Protein AF-A0A8J2MGG2-F1 (afdb_monomer_lite)

Foldseek 3Di:
DDDDDPPDPDDDDPPPPPPDDPVVVVVVCVVVVDDPPDDPVVVVVVVPQDADPVRHRDDCPDPPPPDDDPVRVVVCVVVVVDDDDPDPDPCVVVVVPDDQQVLVVDDPPDDQCVLPVDFDFDDPSRDVDFDFDDDDPDCPVDPHHTSPPDVVSRPDRDCSNVDVVNVVVVVVVVVVVVVVVVCVVPDVPDDPPPPPPDDDD

Radius of gyration: 34.96 Å; chains: 1; bounding box: 81×73×97 Å

Sequence (201 aa):
MLTLRICARFRPHASTCRLQSTLAEKMKRAVSGINPEDSEEDQKRILNEQRDSKGEPFRPIFLGPKRKLRVQLNIERQTGQTKVQSLPRGDIFQRMLVRRPRKEEMSTEQDWPSVWPVARSFRSSVVPLPVRMGARRHPERRPPFKTEGNLELVKIPNFLHLTPAAIERHCNAIKKSIALGVSQFVDPGGIRLDLVGSSVE

Structure (mmCIF, N/CA/C/O backbone):
data_AF-A0A8J2MGG2-F1
#
_entry.id   AF-A0A8J2MGG2-F1
#
loop_
_atom_site.group_PDB
_atom_site.id
_atom_site.type_symbol
_atom_site.label_atom_id
_atom_site.label_alt_id
_atom_site.label_comp_id
_atom_site.label_asym_id
_atom_site.label_entity_id
_atom_site.label_seq_id
_atom_site.pdbx_PDB_ins_code
_atom_site.Cartn_x
_atom_site.Cartn_y
_atom_site.Cartn_z
_atom_site.occupancy
_atom_site.B_iso_or_equiv
_atom_site.auth_seq_id
_atom_site.auth_comp_id
_atom_site.auth_asym_id
_atom_site.auth_atom_id
_atom_site.pdbx_PDB_model_num
ATOM 1 N N . MET A 1 1 ? 40.135 -43.332 25.808 1.00 41.75 1 MET A N 1
ATOM 2 C CA . MET A 1 1 ? 38.839 -43.334 25.093 1.00 41.75 1 MET A CA 1
ATOM 3 C C . MET A 1 1 ? 38.223 -41.939 25.211 1.00 41.75 1 MET A C 1
ATOM 5 O O . MET A 1 1 ? 37.467 -41.687 26.137 1.00 41.75 1 MET A O 1
ATOM 9 N N . LEU A 1 2 ? 38.638 -40.999 24.352 1.00 36.69 2 LEU A N 1
ATOM 10 C CA . LEU A 1 2 ? 38.147 -39.614 24.355 1.00 36.69 2 LEU A CA 1
ATOM 11 C C . LEU A 1 2 ? 36.859 -39.525 23.528 1.00 36.69 2 LEU A C 1
ATOM 13 O O . LEU A 1 2 ? 36.888 -39.735 22.319 1.00 36.69 2 LEU A O 1
ATOM 17 N N . THR A 1 3 ? 35.734 -39.220 24.169 1.00 39.00 3 THR A N 1
ATOM 18 C CA . THR A 1 3 ? 34.455 -38.986 23.491 1.00 39.00 3 THR A CA 1
ATOM 19 C C . THR A 1 3 ? 34.322 -37.506 23.128 1.00 39.00 3 THR A C 1
ATOM 21 O O . THR A 1 3 ? 34.085 -36.643 23.971 1.00 39.00 3 THR A O 1
ATOM 24 N N . LEU A 1 4 ? 34.491 -37.202 21.840 1.00 35.62 4 LEU A N 1
ATOM 25 C CA . LEU A 1 4 ? 34.242 -35.881 21.264 1.00 35.62 4 LEU A CA 1
ATOM 26 C C . LEU A 1 4 ? 32.729 -35.608 21.248 1.00 35.62 4 LEU A C 1
ATOM 28 O O . LEU A 1 4 ? 31.994 -36.155 20.428 1.00 35.62 4 LEU A O 1
ATOM 32 N N . ARG A 1 5 ? 32.245 -34.753 22.156 1.00 40.19 5 ARG A N 1
ATOM 33 C CA . ARG A 1 5 ? 30.887 -34.193 22.085 1.00 40.19 5 ARG A CA 1
ATOM 34 C C . ARG A 1 5 ? 30.863 -33.072 21.048 1.00 40.19 5 ARG A C 1
ATOM 36 O O . ARG A 1 5 ? 31.307 -31.958 21.308 1.00 40.19 5 ARG A O 1
ATOM 43 N N . ILE A 1 6 ? 30.333 -33.376 19.868 1.00 42.69 6 ILE A N 1
ATOM 44 C CA . ILE A 1 6 ? 30.051 -32.392 18.822 1.00 42.69 6 ILE A CA 1
ATOM 45 C C . ILE A 1 6 ? 28.866 -31.536 19.291 1.00 42.69 6 ILE A C 1
ATOM 47 O O . ILE A 1 6 ? 27.711 -31.953 19.230 1.00 42.69 6 ILE A O 1
ATOM 51 N N . CYS A 1 7 ? 29.148 -30.330 19.785 1.00 35.31 7 CYS A N 1
ATOM 52 C CA . CYS A 1 7 ? 28.134 -29.307 20.027 1.00 35.31 7 CYS A CA 1
ATOM 53 C C . CYS A 1 7 ? 27.646 -28.747 18.684 1.00 35.31 7 CYS A C 1
ATOM 55 O O . CYS A 1 7 ? 28.175 -27.756 18.179 1.00 35.31 7 CYS A O 1
ATOM 57 N N . ALA A 1 8 ? 26.619 -29.365 18.103 1.00 38.41 8 ALA A N 1
ATOM 58 C CA . ALA A 1 8 ? 25.869 -28.764 17.010 1.00 38.41 8 ALA A CA 1
ATOM 59 C C . ALA A 1 8 ? 25.108 -27.540 17.548 1.00 38.41 8 ALA A C 1
ATOM 61 O O . ALA A 1 8 ? 24.095 -27.662 18.237 1.00 38.41 8 ALA A O 1
ATOM 62 N N . ARG A 1 9 ? 25.608 -26.333 17.252 1.00 36.91 9 ARG A N 1
ATOM 63 C CA . ARG A 1 9 ? 24.862 -25.083 17.447 1.00 36.91 9 ARG A CA 1
ATOM 64 C C . ARG A 1 9 ? 23.701 -25.055 16.458 1.00 36.91 9 ARG A C 1
ATOM 66 O O . ARG A 1 9 ? 23.820 -24.534 15.352 1.00 36.91 9 ARG A O 1
ATOM 73 N N . PHE A 1 10 ? 22.579 -25.628 16.870 1.00 33.38 10 PHE A N 1
ATOM 74 C CA . PHE A 1 10 ? 21.303 -25.486 16.192 1.00 33.38 10 PHE A CA 1
ATOM 75 C C . PHE A 1 10 ? 20.868 -24.019 16.313 1.00 33.38 10 PHE A C 1
ATOM 77 O O . PHE A 1 10 ? 20.492 -23.558 17.390 1.00 33.38 10 PHE A O 1
ATOM 84 N N . ARG A 1 11 ? 20.995 -23.246 15.229 1.00 37.72 11 ARG A N 1
ATOM 85 C CA . ARG A 1 11 ? 20.397 -21.909 15.139 1.00 37.72 11 ARG A CA 1
ATOM 86 C C . ARG A 1 11 ? 18.886 -22.097 14.978 1.00 37.72 11 ARG A C 1
ATOM 88 O O . ARG A 1 11 ? 18.483 -22.656 13.959 1.00 37.72 11 ARG A O 1
ATOM 95 N N . PRO A 1 12 ? 18.032 -21.645 15.912 1.00 40.09 12 PRO A N 1
ATOM 96 C CA . PRO A 1 12 ? 16.604 -21.659 15.660 1.00 40.09 12 PRO A CA 1
ATOM 97 C C . PRO A 1 12 ? 16.309 -20.563 14.635 1.00 40.09 12 PRO A C 1
ATOM 99 O O . PRO A 1 12 ? 16.422 -19.371 14.924 1.00 40.09 12 PRO A O 1
ATOM 102 N N . HIS A 1 13 ? 15.947 -20.960 13.416 1.00 30.50 13 HIS A N 1
ATOM 103 C CA . HIS A 1 13 ? 15.220 -20.064 12.530 1.00 30.50 13 HIS A CA 1
ATOM 104 C C . HIS A 1 13 ? 13.949 -19.619 13.257 1.00 30.50 13 HIS A C 1
ATOM 106 O O . HIS A 1 13 ? 13.212 -20.434 13.813 1.00 30.50 13 HIS A O 1
ATOM 112 N N . ALA A 1 14 ? 13.733 -18.307 13.290 1.00 42.19 14 ALA A N 1
ATOM 113 C CA . ALA A 1 14 ? 12.560 -17.674 13.863 1.00 42.19 14 ALA A CA 1
ATOM 114 C C . ALA A 1 14 ? 11.304 -18.053 13.062 1.00 42.19 14 ALA A C 1
ATOM 116 O O . ALA A 1 14 ? 10.829 -17.320 12.203 1.00 42.19 14 ALA A O 1
ATOM 117 N N . SER A 1 15 ? 10.761 -19.220 13.374 1.00 41.69 15 SER A N 1
ATOM 118 C CA . SER A 1 15 ? 9.386 -19.612 13.110 1.00 41.69 15 SER A CA 1
ATOM 119 C C . SER A 1 15 ? 8.882 -20.289 14.375 1.00 41.69 15 SER A C 1
ATOM 121 O O . SER A 1 15 ? 8.682 -21.501 14.429 1.00 41.69 15 SER A O 1
ATOM 123 N N . THR A 1 16 ? 8.722 -19.503 15.440 1.00 41.78 16 THR A N 1
ATOM 124 C CA . THR A 1 16 ? 7.888 -19.901 16.571 1.00 41.78 16 THR A CA 1
ATOM 125 C C . THR A 1 16 ? 6.457 -20.013 16.059 1.00 41.78 16 THR A C 1
ATOM 127 O O . THR A 1 16 ? 5.673 -19.064 16.062 1.00 41.78 16 THR A O 1
ATOM 130 N N . CYS A 1 17 ? 6.126 -21.205 15.563 1.00 40.56 17 CYS A N 1
ATOM 131 C CA . CYS A 1 17 ? 4.764 -21.673 15.412 1.00 40.56 17 CYS A CA 1
ATOM 132 C C . CYS A 1 17 ? 4.036 -21.363 16.724 1.00 40.56 17 CYS A C 1
ATOM 134 O O . CYS A 1 17 ? 4.422 -21.849 17.787 1.00 40.56 17 CYS A O 1
ATOM 136 N N . ARG A 1 18 ? 3.018 -20.497 16.657 1.00 44.00 18 ARG A N 1
ATOM 137 C CA . ARG A 1 18 ? 2.130 -20.147 17.774 1.00 44.00 18 ARG A CA 1
ATOM 138 C C . ARG A 1 18 ? 1.320 -21.382 18.188 1.00 44.00 18 ARG A C 1
ATOM 140 O O . ARG A 1 18 ? 0.140 -21.478 17.875 1.00 44.00 18 ARG A O 1
ATOM 147 N N . LEU A 1 19 ? 1.953 -22.343 18.854 1.00 43.38 19 LEU A N 1
ATOM 148 C CA . LEU A 1 19 ? 1.355 -23.643 19.168 1.00 43.38 19 LEU A CA 1
ATOM 149 C C . LEU A 1 19 ? 0.477 -23.656 20.423 1.00 43.38 19 LEU A C 1
ATOM 151 O O . LEU A 1 19 ? -0.080 -24.698 20.736 1.00 43.38 19 LEU A O 1
ATOM 155 N N . GLN A 1 20 ? 0.256 -22.524 21.097 1.00 50.38 20 GLN A N 1
ATOM 156 C CA . GLN A 1 20 ? -0.776 -22.418 22.135 1.00 50.38 20 GLN A CA 1
ATOM 157 C C . GLN A 1 20 ? -1.507 -21.078 22.033 1.00 50.38 20 GLN A C 1
ATOM 159 O O . GLN A 1 20 ? -1.239 -20.122 22.758 1.00 50.38 20 GLN A O 1
ATOM 164 N N . SER A 1 21 ? -2.432 -20.967 21.076 1.00 56.19 21 SER A N 1
ATOM 165 C CA . SER A 1 21 ? -3.360 -19.838 21.067 1.00 56.19 21 SER A CA 1
ATOM 166 C C . SER A 1 21 ? -4.369 -20.019 22.204 1.00 56.19 21 SER A C 1
ATOM 168 O O . SER A 1 21 ? -5.277 -20.843 22.100 1.00 56.19 21 SER A O 1
ATOM 170 N N . THR A 1 22 ? -4.257 -19.198 23.247 1.00 70.94 22 THR A N 1
ATOM 171 C CA . THR A 1 22 ? -5.226 -19.095 24.360 1.00 70.94 22 THR A CA 1
ATOM 172 C C . THR A 1 22 ? -6.668 -18.875 23.884 1.00 70.94 22 THR A C 1
ATOM 174 O O . THR A 1 22 ? -7.621 -19.180 24.594 1.00 70.94 22 THR A O 1
ATOM 177 N N . LEU A 1 23 ? -6.841 -18.378 22.656 1.00 71.62 23 LEU A N 1
ATOM 178 C CA . LEU A 1 23 ? -8.130 -18.209 21.995 1.00 71.62 23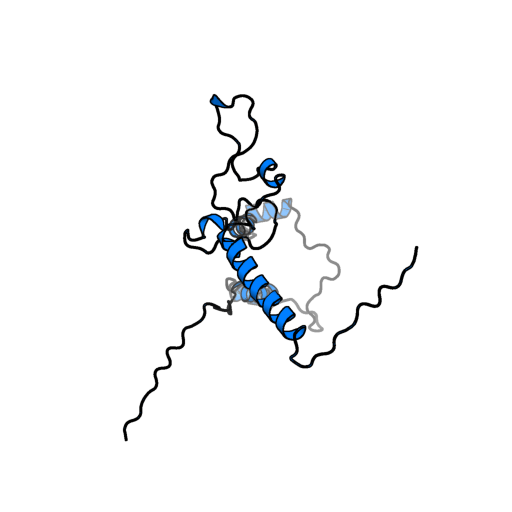 LEU A CA 1
ATOM 179 C C . LEU A 1 23 ? -8.828 -19.542 21.692 1.00 71.62 23 LEU A C 1
ATOM 181 O O . LEU A 1 23 ? -10.013 -19.667 21.973 1.00 71.62 23 LEU A O 1
ATOM 185 N N . ALA A 1 24 ? -8.114 -20.536 21.155 1.00 67.31 24 ALA A N 1
ATOM 186 C CA . ALA A 1 24 ? -8.708 -21.828 20.800 1.00 67.31 24 ALA A CA 1
ATOM 187 C C . ALA A 1 24 ? -9.232 -22.562 22.044 1.00 67.31 24 ALA A C 1
ATOM 189 O O . ALA A 1 24 ? -10.295 -23.178 22.020 1.00 67.31 24 ALA A O 1
ATOM 190 N N . GLU A 1 25 ? -8.516 -22.437 23.158 1.00 66.06 25 GLU A N 1
ATOM 191 C CA . GLU A 1 25 ? -8.923 -23.007 24.436 1.00 66.06 25 GLU A CA 1
ATOM 192 C C . GLU A 1 25 ? -10.109 -22.253 25.053 1.00 66.06 25 GLU A C 1
ATOM 194 O O . GLU A 1 25 ? -11.059 -22.878 25.522 1.00 66.06 25 GLU A O 1
ATOM 199 N N . LYS A 1 26 ? -10.129 -20.916 24.947 1.00 68.94 26 LYS A N 1
ATOM 200 C CA . LYS A 1 26 ? -11.301 -20.097 25.303 1.00 68.94 26 LYS A CA 1
ATOM 201 C C . LYS A 1 26 ? -12.538 -20.459 24.475 1.00 68.94 26 LYS A C 1
ATOM 203 O O . LYS A 1 26 ? -13.630 -20.512 25.027 1.00 68.94 26 LYS A O 1
ATOM 208 N N . MET A 1 27 ? -12.377 -20.753 23.182 1.00 65.06 27 MET A N 1
ATOM 209 C CA . MET A 1 27 ? -13.482 -21.190 22.320 1.00 65.06 27 MET A CA 1
ATOM 210 C C . MET A 1 27 ? -14.021 -22.566 22.730 1.00 65.06 27 MET A C 1
ATOM 212 O O . MET A 1 27 ? -15.234 -22.727 22.813 1.00 65.06 27 MET A O 1
ATOM 216 N N . LYS A 1 28 ? -13.152 -23.535 23.058 1.00 66.38 28 LYS A N 1
ATOM 217 C CA . LYS A 1 28 ? -13.583 -24.854 23.565 1.00 66.38 28 LYS A CA 1
ATOM 218 C C . LYS A 1 28 ? -14.356 -24.746 24.885 1.00 66.38 28 LYS A C 1
ATOM 220 O O . LYS A 1 28 ? -15.396 -25.380 25.018 1.00 66.38 28 LYS A O 1
ATOM 225 N N . ARG A 1 29 ? -13.890 -23.903 25.816 1.00 65.56 29 ARG A N 1
ATOM 226 C CA . ARG A 1 29 ? -14.560 -23.653 27.109 1.00 65.56 29 ARG A CA 1
ATOM 227 C C . ARG A 1 29 ? -15.930 -22.983 26.945 1.00 65.56 29 ARG A C 1
ATOM 229 O O . ARG A 1 29 ? -16.885 -23.360 27.614 1.00 65.56 29 ARG A O 1
ATOM 236 N N . ALA A 1 30 ? -16.046 -22.034 26.013 1.00 62.59 30 ALA A N 1
ATOM 237 C CA . ALA A 1 30 ? -17.321 -21.391 25.698 1.00 62.59 30 ALA A CA 1
ATOM 238 C C . ALA A 1 30 ? -18.344 -22.376 25.097 1.00 62.59 30 ALA A C 1
ATOM 240 O O . ALA A 1 30 ? -19.526 -22.296 25.415 1.00 62.59 30 ALA A O 1
ATOM 241 N N . VAL A 1 31 ? -17.895 -23.326 24.266 1.00 66.81 31 VAL A N 1
ATOM 242 C CA . VAL A 1 31 ? -18.758 -24.375 23.690 1.00 66.81 31 VAL A CA 1
ATOM 243 C C . VAL A 1 31 ? -19.208 -25.388 24.746 1.00 66.81 31 VAL A C 1
ATOM 245 O O . VAL A 1 31 ? -20.335 -25.866 24.672 1.00 66.81 31 VAL A O 1
ATOM 248 N N . SER A 1 32 ? -18.374 -25.690 25.747 1.00 63.88 32 SER A N 1
ATOM 249 C CA . SER A 1 32 ? -18.753 -26.588 26.846 1.00 63.88 32 SER A CA 1
ATOM 250 C C . SER A 1 32 ? -19.715 -25.961 27.862 1.00 63.88 32 SER A C 1
ATOM 252 O O . SER A 1 32 ? -20.189 -26.673 28.737 1.00 63.88 32 SER A O 1
ATOM 254 N N . GLY A 1 33 ? -19.999 -24.653 27.779 1.00 56.72 33 GLY A N 1
ATOM 255 C CA . GLY A 1 33 ? -20.963 -23.967 28.652 1.00 56.72 33 GLY A CA 1
ATOM 256 C C . GLY A 1 33 ? -20.536 -23.823 30.119 1.00 56.72 33 GLY A C 1
ATOM 257 O O . GLY A 1 33 ? -21.331 -23.381 30.940 1.00 56.72 33 GLY A O 1
ATOM 258 N N . ILE A 1 34 ? -19.291 -24.175 30.448 1.00 56.66 34 ILE A N 1
ATOM 259 C CA . ILE A 1 34 ? -18.737 -24.148 31.805 1.00 56.66 34 ILE A CA 1
ATOM 260 C C . ILE A 1 34 ? -17.773 -22.963 31.886 1.00 56.66 34 ILE A C 1
ATOM 262 O O . ILE A 1 34 ? -16.729 -22.979 31.223 1.00 56.66 34 ILE A O 1
ATOM 266 N N . ASN A 1 35 ? -18.094 -21.941 32.689 1.00 60.41 35 ASN A N 1
ATOM 267 C CA . ASN A 1 35 ? -17.099 -20.930 33.039 1.00 60.41 35 ASN A CA 1
ATOM 268 C C . ASN A 1 35 ? -16.300 -21.410 34.260 1.00 60.41 35 ASN A C 1
ATOM 270 O O . ASN A 1 35 ? -16.887 -21.865 35.240 1.00 60.41 35 ASN A O 1
ATOM 274 N N . PRO A 1 36 ? -14.965 -21.276 34.245 1.00 61.84 36 PRO A N 1
ATOM 275 C CA . PRO A 1 36 ? -14.118 -21.668 35.374 1.00 61.84 36 PRO A CA 1
ATOM 276 C C . PRO A 1 36 ? -14.275 -20.766 36.612 1.00 61.84 36 PRO A C 1
ATOM 278 O O . PRO A 1 36 ? -13.733 -21.091 37.658 1.00 61.84 36 PRO A O 1
ATOM 281 N N . GLU A 1 37 ? -14.989 -19.645 36.488 1.00 61.22 37 GLU A N 1
ATOM 282 C CA . GLU A 1 37 ? -15.244 -18.668 37.559 1.00 61.22 37 GLU A CA 1
ATOM 283 C C . GLU A 1 37 ? -16.587 -18.907 38.279 1.00 61.22 37 GLU A C 1
ATOM 285 O O . GLU A 1 37 ? -16.921 -18.188 39.221 1.00 61.22 37 GLU A O 1
ATOM 290 N N . ASP A 1 38 ? -17.389 -19.874 37.817 1.00 60.59 38 ASP A N 1
ATOM 291 C CA . ASP A 1 38 ? -18.687 -20.185 38.420 1.00 60.59 38 ASP A CA 1
ATOM 292 C C . ASP A 1 38 ? -18.487 -21.122 39.627 1.00 60.59 38 ASP A C 1
ATOM 294 O O . ASP A 1 38 ? -17.716 -22.081 39.547 1.00 60.59 38 ASP A O 1
ATOM 298 N N . SER A 1 39 ? -19.180 -20.854 40.743 1.00 67.81 39 SER A N 1
ATOM 299 C CA . SER A 1 39 ? -19.134 -21.692 41.953 1.00 67.81 39 SER A CA 1
ATOM 300 C C . SER A 1 39 ? -19.566 -23.128 41.637 1.00 67.81 39 SER A C 1
ATOM 302 O O . SER A 1 39 ? -20.466 -23.339 40.821 1.00 67.81 39 SER A O 1
ATOM 304 N N . GLU A 1 40 ? -18.985 -24.127 42.313 1.00 65.69 40 GLU A N 1
ATOM 305 C CA . GLU A 1 40 ? -19.369 -25.540 42.148 1.00 65.69 40 GLU A CA 1
ATOM 306 C C . GLU A 1 40 ? -20.881 -25.763 42.341 1.00 65.69 40 GLU A C 1
ATOM 308 O O . GLU A 1 40 ? -21.474 -26.651 41.730 1.00 65.69 40 GLU A O 1
ATOM 313 N N . GLU A 1 41 ? -21.528 -24.942 43.172 1.00 64.50 41 GLU A N 1
ATOM 314 C CA . GLU A 1 41 ? -22.976 -24.968 43.389 1.00 64.50 41 GLU A CA 1
ATOM 315 C C . GLU A 1 41 ? -23.770 -24.494 42.168 1.00 64.50 41 GLU A C 1
ATOM 317 O O . GLU A 1 41 ? -24.797 -25.085 41.832 1.00 64.50 41 GLU A O 1
ATOM 322 N N . ASP A 1 42 ? -23.288 -23.462 41.477 1.00 62.56 42 ASP A N 1
ATOM 323 C CA . ASP A 1 42 ? -23.914 -22.933 40.265 1.00 62.56 42 ASP A CA 1
ATOM 324 C C . ASP A 1 42 ? -23.747 -23.920 39.108 1.00 62.56 42 ASP A C 1
ATOM 326 O O . ASP A 1 42 ? -24.697 -24.188 38.372 1.00 62.56 42 ASP A O 1
ATOM 330 N N . GLN A 1 43 ? -22.577 -24.559 39.018 1.00 60.75 43 GLN A N 1
ATOM 331 C CA . GLN A 1 43 ? -22.322 -25.650 38.076 1.00 60.75 43 GLN A CA 1
ATOM 332 C C . GLN A 1 43 ? -23.261 -26.835 38.332 1.00 60.75 43 GLN A C 1
ATOM 334 O O . GLN A 1 43 ? -23.872 -27.356 37.398 1.00 60.75 43 GLN A O 1
ATOM 339 N N . LYS A 1 44 ? -23.452 -27.225 39.602 1.00 64.44 44 LYS A N 1
ATOM 340 C CA . LYS A 1 44 ? -24.414 -28.267 39.986 1.00 64.44 44 LYS A CA 1
ATOM 341 C C . LYS A 1 44 ? -25.844 -27.868 39.637 1.00 64.44 44 LYS A C 1
ATOM 343 O O . LYS A 1 44 ? -26.559 -28.709 39.118 1.00 64.44 44 LYS A O 1
ATOM 348 N N . ARG A 1 45 ? -26.267 -26.616 39.846 1.00 63.94 45 ARG A N 1
ATOM 349 C CA . ARG A 1 45 ? -27.617 -26.136 39.474 1.00 63.94 45 ARG A CA 1
ATOM 350 C C . ARG A 1 45 ? -27.867 -26.153 37.968 1.00 63.94 45 ARG A C 1
ATOM 352 O O . ARG A 1 45 ? -28.970 -26.496 37.560 1.00 63.94 45 ARG A O 1
ATOM 359 N N . ILE A 1 46 ? -26.865 -25.810 37.158 1.00 58.00 46 ILE A N 1
ATOM 360 C CA . ILE A 1 46 ? -26.945 -25.875 35.689 1.00 58.00 46 ILE A CA 1
ATOM 361 C C . ILE A 1 46 ? -27.055 -27.331 35.218 1.00 58.00 46 ILE A C 1
ATOM 363 O O . ILE A 1 46 ? -27.791 -27.617 34.282 1.00 58.00 46 ILE A O 1
ATOM 367 N N . LEU A 1 47 ? -26.350 -28.252 35.881 1.00 56.09 47 LEU A N 1
ATOM 368 C CA . LEU A 1 47 ? -26.394 -29.685 35.577 1.00 56.09 47 LEU A CA 1
ATOM 369 C C . LEU A 1 47 ? -27.643 -30.389 36.131 1.00 56.09 47 LEU A C 1
ATOM 371 O O . LEU A 1 47 ? -28.050 -31.419 35.590 1.00 56.09 47 LEU A O 1
ATOM 375 N N . ASN A 1 48 ? -28.257 -29.852 37.189 1.00 62.41 48 ASN A N 1
ATOM 376 C CA . ASN A 1 48 ? -29.482 -30.371 37.800 1.00 62.41 48 ASN A CA 1
ATOM 377 C C . ASN A 1 48 ? -30.716 -29.896 37.015 1.00 62.41 48 ASN A C 1
ATOM 379 O O . ASN A 1 48 ? -31.621 -29.247 37.540 1.00 62.41 48 ASN A O 1
ATOM 383 N N . GLU A 1 49 ? -30.737 -30.193 35.720 1.00 61.84 49 GLU A N 1
ATOM 384 C CA . GLU A 1 49 ? -31.933 -30.049 34.901 1.00 61.84 49 GLU A CA 1
ATOM 385 C C . GLU A 1 49 ? -32.984 -31.051 35.400 1.00 61.84 49 GLU A C 1
ATOM 387 O O . GLU A 1 49 ? -32.694 -32.241 35.539 1.00 61.84 49 GLU A O 1
ATOM 392 N N . GLN A 1 50 ? -34.206 -30.587 35.686 1.00 59.03 50 GLN A N 1
ATOM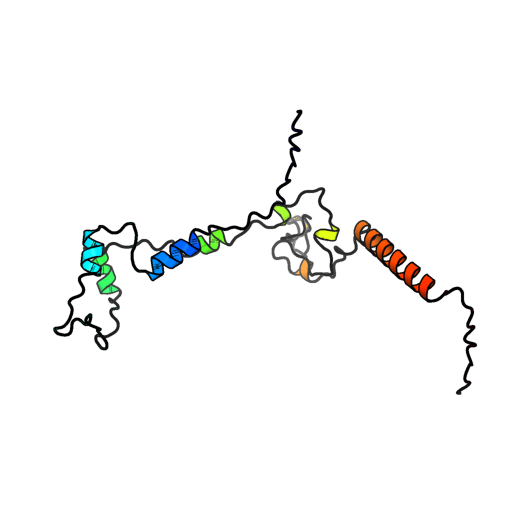 393 C CA . GLN A 1 50 ? -35.325 -31.487 35.974 1.00 59.03 50 GLN A CA 1
ATOM 394 C C . GLN A 1 50 ? -35.520 -32.418 34.771 1.00 59.03 50 GLN A C 1
ATOM 396 O O . GLN A 1 50 ? -35.755 -31.963 33.648 1.00 59.03 50 GLN A O 1
ATOM 401 N N . ARG A 1 51 ? -35.355 -33.721 35.011 1.00 61.78 51 ARG A N 1
ATOM 402 C CA . ARG A 1 51 ? -35.546 -34.769 34.009 1.00 61.78 51 ARG A CA 1
ATOM 403 C C . ARG A 1 51 ? -36.952 -35.326 34.135 1.00 61.78 51 ARG A C 1
ATOM 405 O O . ARG A 1 51 ? -37.446 -35.519 35.245 1.00 61.78 51 ARG A O 1
ATOM 412 N N . ASP A 1 52 ? -37.568 -35.606 32.998 1.00 62.91 52 ASP A N 1
ATOM 413 C CA . ASP A 1 52 ? -38.880 -36.240 32.961 1.00 62.91 52 ASP A CA 1
ATOM 414 C C . ASP A 1 52 ? -38.792 -37.686 33.486 1.00 62.91 52 ASP A C 1
ATOM 416 O O . ASP A 1 52 ? -37.706 -38.245 33.655 1.00 62.91 52 ASP A O 1
ATOM 420 N N . SER A 1 53 ? -39.932 -38.349 33.695 1.00 73.69 53 SER A N 1
ATOM 421 C CA . SER A 1 53 ? -39.991 -39.755 34.142 1.00 73.69 53 SER A CA 1
ATOM 422 C C . SER A 1 53 ? -39.239 -40.740 33.232 1.00 73.69 53 SER A C 1
ATOM 424 O O . SER A 1 53 ? -38.902 -41.842 33.655 1.00 73.69 53 SER A O 1
ATOM 426 N N . LYS A 1 54 ? -38.941 -40.334 31.991 1.00 74.50 54 LYS A N 1
ATOM 427 C CA . LYS A 1 54 ? -38.142 -41.081 31.006 1.00 74.50 54 LYS A CA 1
ATOM 428 C C . LYS A 1 54 ? -36.644 -40.740 31.033 1.00 74.50 54 LYS A C 1
ATOM 430 O O . LYS A 1 54 ? -35.891 -41.256 30.215 1.00 74.50 54 LYS A O 1
ATOM 435 N N . GLY A 1 55 ? -36.201 -39.874 31.946 1.00 69.81 55 GLY A N 1
ATOM 436 C CA . GLY A 1 55 ? -34.803 -39.462 32.092 1.00 69.81 55 GLY A CA 1
ATOM 437 C C . GLY A 1 55 ? -34.312 -38.470 31.034 1.00 69.81 55 GLY A C 1
ATOM 438 O O . GLY A 1 55 ? -33.128 -38.130 31.029 1.00 69.81 55 GLY A O 1
ATOM 439 N N . GLU A 1 56 ? -35.191 -37.993 30.151 1.00 67.31 56 GLU A N 1
ATOM 440 C CA . GLU A 1 56 ? -34.852 -36.968 29.168 1.00 67.31 56 GLU A CA 1
ATOM 441 C C . GLU A 1 56 ? -34.843 -35.581 29.829 1.00 67.31 56 GLU A C 1
ATOM 443 O O . GLU A 1 56 ? -35.712 -35.291 30.659 1.00 67.31 56 GLU A O 1
ATOM 448 N N . PRO A 1 57 ? -33.868 -34.715 29.499 1.00 65.38 57 PRO A N 1
ATOM 449 C CA . PRO A 1 57 ? -33.896 -33.332 29.952 1.00 65.38 57 PRO A CA 1
ATOM 450 C C . PRO A 1 57 ? -35.095 -32.633 29.316 1.00 65.38 57 PRO A C 1
ATOM 452 O O . PRO A 1 57 ? -35.322 -32.780 28.111 1.00 65.38 57 PRO A O 1
ATOM 455 N N . PHE A 1 58 ? -35.847 -31.865 30.107 1.00 61.78 58 PHE A N 1
ATOM 456 C CA . PHE A 1 58 ? -36.989 -31.112 29.601 1.00 61.78 58 PHE A CA 1
ATOM 457 C C . PHE A 1 58 ? -36.548 -30.210 28.442 1.00 61.78 58 PHE A C 1
ATOM 459 O O . PHE A 1 58 ? -35.804 -29.242 28.623 1.00 61.78 58 PHE A O 1
ATOM 466 N N . ARG A 1 59 ? -37.006 -30.524 27.225 1.00 62.69 59 ARG A N 1
ATOM 467 C CA . ARG A 1 59 ? -36.752 -29.713 26.031 1.00 62.69 59 ARG A CA 1
ATOM 468 C C . ARG A 1 59 ? -37.926 -28.749 25.875 1.00 62.69 59 ARG A C 1
ATOM 470 O O . ARG A 1 59 ? -38.987 -29.179 25.424 1.00 62.69 59 ARG A O 1
ATOM 477 N N . PRO A 1 60 ? -37.791 -27.451 26.207 1.00 60.88 60 PRO A N 1
ATOM 478 C CA . PRO A 1 60 ? -38.842 -26.472 25.960 1.00 60.88 60 PRO A CA 1
ATOM 479 C C . PRO A 1 60 ? -38.924 -26.211 24.452 1.00 60.88 60 PRO A C 1
ATOM 481 O O . PRO A 1 60 ? -38.390 -25.224 23.955 1.00 60.88 60 PRO A O 1
ATOM 484 N N . ILE A 1 61 ? -39.552 -27.116 23.704 1.00 53.78 61 ILE A N 1
ATOM 485 C CA . ILE A 1 61 ? -39.645 -27.013 22.243 1.00 53.78 61 ILE A CA 1
ATOM 486 C C . ILE A 1 61 ? -40.629 -25.885 21.850 1.00 53.78 61 ILE A C 1
ATOM 488 O O . ILE A 1 61 ? -40.520 -25.353 20.751 1.00 53.78 61 ILE A O 1
ATOM 492 N N . PHE A 1 62 ? -41.508 -25.417 22.757 1.00 53.00 62 PHE A N 1
ATOM 493 C CA . PHE A 1 62 ? -42.555 -24.429 22.424 1.00 53.00 62 PHE A CA 1
ATOM 494 C C . PHE A 1 62 ? -42.911 -23.382 23.505 1.00 53.00 62 PHE A C 1
ATOM 496 O O . PHE A 1 62 ? -44.048 -22.928 23.572 1.00 53.00 62 PHE A O 1
ATOM 503 N N . LEU A 1 63 ? -41.965 -22.917 24.328 1.00 55.72 63 LEU A N 1
ATOM 504 C CA . LEU A 1 63 ? -42.211 -21.794 25.260 1.00 55.72 63 LEU A CA 1
ATOM 505 C C . LEU A 1 63 ? -41.529 -20.499 24.797 1.00 55.72 63 LEU A C 1
ATOM 507 O O . LEU A 1 63 ? -40.704 -19.946 25.514 1.00 55.72 63 LEU A O 1
ATOM 511 N N . GLY A 1 64 ? -41.869 -20.033 23.588 1.00 59.69 64 GLY A N 1
ATOM 512 C CA . GLY A 1 64 ? -41.470 -18.728 23.042 1.00 59.69 64 GLY A CA 1
ATOM 513 C C . GLY A 1 64 ? -39.958 -18.421 23.034 1.00 59.69 64 GLY A C 1
ATOM 514 O O . GLY A 1 64 ? -39.117 -19.210 23.467 1.00 59.69 64 GLY A O 1
ATOM 515 N N . PRO A 1 65 ? -39.544 -17.246 22.535 1.00 58.56 65 PRO A N 1
ATOM 516 C CA . PRO A 1 65 ? -38.199 -16.766 22.802 1.00 58.56 65 PRO A CA 1
ATOM 517 C C . PRO A 1 65 ? -38.088 -16.507 24.312 1.00 58.56 65 PRO A C 1
ATOM 519 O O . PRO A 1 65 ? -38.796 -15.645 24.825 1.00 58.56 65 PRO A O 1
ATOM 522 N N . LYS A 1 66 ? -37.159 -17.167 25.022 1.00 62.81 66 LYS A N 1
ATOM 523 C CA . LYS A 1 66 ? -36.775 -16.842 26.420 1.00 62.81 66 LYS A CA 1
ATOM 524 C C . LYS A 1 66 ? -36.065 -15.476 26.531 1.00 62.81 66 LYS A C 1
ATOM 526 O O . LYS A 1 66 ? -35.060 -15.322 27.221 1.00 62.81 66 LYS A O 1
ATOM 531 N N . ARG A 1 67 ? -36.516 -14.479 25.772 1.00 67.00 67 ARG A N 1
ATOM 532 C CA . ARG A 1 67 ? -35.934 -13.143 25.708 1.00 67.00 67 ARG A CA 1
ATOM 533 C C . ARG A 1 67 ? -36.715 -12.263 26.665 1.00 67.00 67 ARG A C 1
ATOM 535 O O . ARG A 1 67 ? -37.884 -11.977 26.435 1.00 67.00 67 ARG A O 1
ATOM 542 N N . LYS A 1 68 ? -36.057 -11.817 27.726 1.00 77.69 68 LYS A N 1
ATOM 543 C CA . LYS A 1 68 ? -36.624 -10.809 28.619 1.00 77.69 68 LYS A CA 1
ATOM 544 C C . LYS A 1 68 ? -36.752 -9.486 27.864 1.00 77.69 68 LYS A C 1
ATOM 546 O O . LYS A 1 68 ? -35.851 -9.102 27.112 1.00 77.69 68 LYS A O 1
ATOM 551 N N . LEU A 1 69 ? -37.867 -8.785 28.058 1.00 81.31 69 LEU A N 1
ATOM 552 C CA . LEU A 1 69 ? -38.044 -7.438 27.516 1.00 81.31 69 LEU A CA 1
ATOM 553 C C . LEU A 1 69 ? -36.996 -6.489 28.112 1.00 81.31 69 LEU A C 1
ATOM 555 O O . LEU A 1 69 ? -36.551 -6.674 29.243 1.00 81.31 69 LEU A O 1
ATOM 559 N N . ARG A 1 70 ? -36.642 -5.420 27.387 1.00 80.88 70 ARG A N 1
ATOM 560 C CA . ARG A 1 70 ? -35.724 -4.377 27.894 1.00 80.88 70 ARG A CA 1
ATOM 561 C C . ARG A 1 70 ? -36.150 -3.824 29.256 1.00 80.88 70 ARG A C 1
ATOM 563 O O . ARG A 1 70 ? -35.295 -3.582 30.098 1.00 80.88 70 ARG A O 1
ATOM 570 N N . VAL A 1 71 ? -37.456 -3.658 29.466 1.00 85.38 71 VAL A N 1
ATOM 571 C CA . VAL A 1 71 ? -38.030 -3.195 30.739 1.00 85.38 71 VAL A CA 1
ATOM 572 C C . VAL A 1 71 ? -37.734 -4.191 31.859 1.00 85.38 71 VAL A C 1
ATOM 574 O O . VAL A 1 71 ? -37.191 -3.803 32.886 1.00 85.38 71 VAL A O 1
ATOM 577 N N . GLN A 1 72 ? -37.990 -5.479 31.628 1.00 84.12 72 GLN A N 1
ATOM 578 C CA . GLN A 1 72 ? -37.688 -6.539 32.589 1.00 84.12 72 GLN A CA 1
ATOM 579 C C . GLN A 1 72 ? -36.185 -6.620 32.891 1.00 84.12 72 GLN A C 1
ATOM 581 O O . GLN A 1 72 ? -35.797 -6.672 34.052 1.00 84.12 72 GLN A O 1
ATOM 586 N N . LEU A 1 73 ? -35.330 -6.534 31.867 1.00 81.38 73 LEU A N 1
ATOM 587 C CA . LEU A 1 73 ? -33.875 -6.489 32.046 1.00 81.38 73 LEU A CA 1
ATOM 588 C C . LEU A 1 73 ? -33.428 -5.281 32.882 1.00 81.38 73 LEU A C 1
ATOM 590 O O . LEU A 1 73 ? -32.489 -5.396 33.661 1.00 81.38 73 LEU A O 1
ATOM 594 N N . ASN A 1 74 ? -34.073 -4.122 32.732 1.00 83.31 74 ASN A N 1
ATOM 595 C CA . ASN A 1 74 ? -33.762 -2.938 33.533 1.00 83.31 74 ASN A CA 1
ATOM 596 C C . ASN A 1 74 ? -34.200 -3.101 34.991 1.00 83.31 74 ASN A C 1
ATOM 598 O O . ASN A 1 74 ? -33.433 -2.750 35.884 1.00 83.31 74 ASN A O 1
ATOM 602 N N . ILE A 1 75 ? -35.382 -3.670 35.232 1.00 85.88 75 ILE A N 1
ATOM 603 C CA . ILE A 1 75 ? -35.878 -3.952 36.586 1.00 85.88 75 ILE A CA 1
ATOM 604 C C . ILE A 1 75 ? -34.940 -4.930 37.292 1.00 85.88 75 ILE A C 1
ATOM 606 O O . ILE A 1 75 ? -34.524 -4.682 38.417 1.00 85.88 75 ILE A O 1
ATOM 610 N N . GLU A 1 76 ? -34.533 -6.003 36.619 1.00 85.25 76 GLU A N 1
ATOM 611 C CA . GLU A 1 76 ? -33.616 -7.006 37.169 1.00 85.25 76 GLU A CA 1
ATOM 612 C C . GLU A 1 76 ? -32.210 -6.455 37.452 1.00 85.25 76 GLU A C 1
ATOM 614 O O . GLU A 1 76 ? -31.529 -6.916 38.370 1.00 85.25 76 GLU A O 1
ATOM 619 N N . ARG A 1 77 ? -31.776 -5.446 36.682 1.00 81.81 77 ARG A N 1
ATOM 620 C CA . ARG A 1 77 ? -30.535 -4.696 36.932 1.00 81.81 77 ARG A CA 1
ATOM 621 C C . ARG A 1 77 ? -30.655 -3.786 38.148 1.00 81.81 77 ARG A C 1
ATOM 623 O O . ARG A 1 77 ? -29.733 -3.740 38.950 1.00 81.81 77 ARG A O 1
ATOM 630 N N . GLN A 1 78 ? -31.769 -3.066 38.276 1.00 83.00 78 GLN A N 1
ATOM 631 C CA . GLN A 1 78 ? -32.020 -2.152 39.396 1.00 83.00 78 GLN A CA 1
ATOM 632 C C . GLN A 1 78 ? -32.261 -2.895 40.716 1.00 83.00 78 GLN A C 1
ATOM 634 O O . GLN A 1 78 ? -31.835 -2.427 41.763 1.00 83.00 78 GLN A O 1
ATOM 639 N N . THR A 1 79 ? -32.898 -4.065 40.665 1.00 85.81 79 THR A N 1
ATOM 640 C CA . THR A 1 79 ? -33.150 -4.919 41.840 1.00 85.81 79 THR A CA 1
ATOM 641 C C . THR A 1 79 ? -31.942 -5.770 42.238 1.00 85.81 79 THR A C 1
ATOM 643 O O . THR A 1 79 ? -31.991 -6.450 43.258 1.00 85.81 79 THR A O 1
ATOM 646 N N . GLY A 1 80 ? -30.864 -5.769 41.445 1.00 78.19 80 GLY A N 1
ATOM 647 C CA . GLY A 1 80 ? -29.655 -6.554 41.714 1.00 78.19 80 GLY A CA 1
ATOM 648 C C . GLY A 1 80 ? -29.827 -8.069 41.548 1.00 78.19 80 GLY A C 1
ATOM 649 O O . GLY A 1 80 ? -28.888 -8.819 41.797 1.00 78.19 80 GLY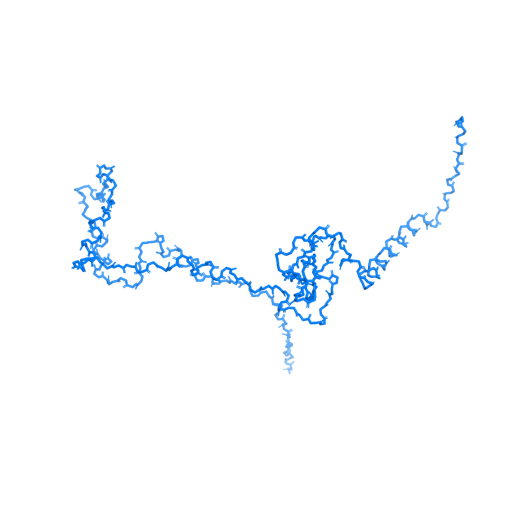 A O 1
ATOM 650 N N . GLN A 1 81 ? -30.996 -8.530 41.089 1.00 74.88 81 GLN A N 1
ATOM 651 C CA . GLN A 1 81 ? -31.292 -9.949 40.866 1.00 74.88 81 GLN A CA 1
ATOM 652 C C . GLN A 1 81 ? -30.498 -10.545 39.696 1.00 74.88 81 GLN A C 1
ATOM 654 O O . GLN A 1 81 ? -30.331 -11.759 39.617 1.00 74.88 81 GLN A O 1
ATOM 659 N N . THR A 1 82 ? -30.007 -9.712 38.772 1.00 69.31 82 THR A N 1
ATOM 660 C CA . THR A 1 82 ? -29.184 -10.158 37.640 1.00 69.31 82 THR A CA 1
ATOM 661 C C . THR A 1 82 ? -27.771 -9.594 37.719 1.00 69.31 82 THR A C 1
ATOM 663 O O . THR A 1 82 ? -27.564 -8.380 37.699 1.00 69.31 82 THR A O 1
ATOM 666 N N . LYS A 1 83 ? -26.777 -10.490 37.718 1.00 68.69 83 LYS A N 1
ATOM 667 C CA . LYS A 1 83 ? -25.355 -10.144 37.600 1.00 68.69 83 LYS A CA 1
ATOM 668 C C . LYS A 1 83 ? -25.103 -9.635 36.176 1.00 68.69 83 LYS A C 1
ATOM 670 O O . LYS A 1 83 ? -25.105 -10.405 35.216 1.00 68.69 83 LYS A O 1
ATOM 675 N N . VAL A 1 84 ? -24.941 -8.323 36.010 1.00 64.38 84 VAL A N 1
ATOM 676 C CA . VAL A 1 84 ? -24.614 -7.735 34.704 1.00 64.38 84 VAL A CA 1
ATOM 677 C C . VAL A 1 84 ? -23.202 -8.163 34.331 1.00 64.38 84 VAL A C 1
ATOM 679 O O . VAL A 1 84 ? -22.230 -7.613 34.841 1.00 64.38 84 VAL A O 1
ATOM 682 N N . GLN A 1 85 ? -23.074 -9.132 33.428 1.00 64.44 85 GLN A N 1
ATOM 683 C CA . GLN A 1 85 ? -21.792 -9.390 32.786 1.00 64.44 85 GLN A CA 1
ATOM 684 C C . GLN A 1 85 ? -21.453 -8.163 31.935 1.00 64.44 85 GLN A C 1
ATOM 686 O O . GLN A 1 85 ? -22.164 -7.840 30.977 1.00 64.44 85 GLN A O 1
ATOM 691 N N . SER A 1 86 ? -20.403 -7.431 32.309 1.00 60.31 86 SER A N 1
ATOM 692 C CA . SER A 1 86 ? -19.860 -6.368 31.473 1.00 60.31 86 SER A CA 1
ATOM 693 C C . SER A 1 86 ? -19.259 -7.024 30.234 1.00 60.31 86 SER A C 1
ATOM 695 O O . SER A 1 86 ? -18.123 -7.493 30.232 1.00 60.31 86 SER A O 1
ATOM 697 N N . LEU A 1 87 ? -20.041 -7.105 29.155 1.00 57.22 87 LEU A N 1
ATOM 698 C CA . LEU A 1 87 ? -19.468 -7.491 27.874 1.00 57.22 87 LEU A CA 1
ATOM 699 C C . LEU A 1 87 ? -18.319 -6.515 27.579 1.00 57.22 87 LEU A C 1
ATOM 701 O O . LEU A 1 87 ? -18.507 -5.299 27.741 1.00 57.22 87 LEU A O 1
ATOM 705 N N . PRO A 1 88 ? -17.131 -7.008 27.179 1.00 58.97 88 PRO A N 1
ATOM 706 C CA . PRO A 1 88 ? -16.059 -6.120 26.766 1.00 58.97 88 PRO A CA 1
ATOM 707 C C . PRO A 1 88 ? -16.617 -5.188 25.692 1.00 58.97 88 PRO A C 1
ATOM 709 O O . PRO A 1 88 ? -17.300 -5.646 24.773 1.00 58.97 88 PRO A O 1
ATOM 712 N N . ARG A 1 89 ? -16.367 -3.874 25.814 1.00 63.84 89 ARG A N 1
ATOM 713 C CA . ARG A 1 89 ? -16.754 -2.910 24.772 1.00 63.84 89 ARG A CA 1
ATOM 714 C C . ARG A 1 89 ? -16.298 -3.487 23.428 1.00 63.84 89 ARG A C 1
ATOM 716 O O . ARG A 1 89 ? -15.122 -3.818 23.298 1.00 63.84 89 ARG A O 1
ATOM 723 N N . GLY A 1 90 ? -17.194 -3.608 22.442 1.00 62.56 90 GLY A N 1
ATOM 724 C CA . GLY A 1 90 ? -16.863 -4.189 21.124 1.00 62.56 90 GLY A CA 1
ATOM 725 C C . GLY A 1 90 ? -15.652 -3.526 20.444 1.00 62.56 90 GLY A C 1
ATOM 726 O O . GLY A 1 90 ? -14.964 -4.133 19.630 1.00 62.56 90 GLY A O 1
ATOM 727 N N . ASP A 1 91 ? -15.333 -2.312 20.884 1.00 62.97 91 ASP A N 1
ATOM 728 C CA . ASP A 1 91 ? -14.168 -1.516 20.518 1.00 62.97 91 ASP A CA 1
ATOM 729 C C . ASP A 1 91 ? -12.809 -2.131 20.935 1.00 62.97 91 ASP A C 1
ATOM 731 O O . ASP A 1 91 ? -11.789 -1.806 20.344 1.00 62.97 91 ASP A O 1
ATOM 735 N N . ILE A 1 92 ? -12.730 -3.053 21.908 1.00 65.19 92 ILE A N 1
ATOM 736 C CA . ILE A 1 92 ? -11.429 -3.636 22.311 1.00 65.19 92 ILE A CA 1
ATOM 737 C C . ILE A 1 92 ? -10.836 -4.469 21.168 1.00 65.19 92 ILE A C 1
ATOM 739 O O . ILE A 1 92 ? -9.657 -4.323 20.851 1.00 65.19 92 ILE A O 1
ATOM 743 N N . PHE A 1 93 ? -11.647 -5.293 20.496 1.00 64.50 93 PHE A N 1
ATOM 744 C CA . PHE A 1 93 ? -11.202 -6.022 19.303 1.00 64.50 93 PHE A CA 1
ATOM 745 C C . PHE A 1 93 ? -10.781 -5.058 18.196 1.00 64.50 93 PHE A C 1
ATOM 747 O O . PHE A 1 93 ? -9.732 -5.245 17.590 1.00 64.50 93 PHE A O 1
ATOM 754 N N . GLN A 1 94 ? -11.551 -3.994 17.976 1.00 66.44 94 GLN A N 1
ATOM 755 C CA . GLN A 1 94 ? -11.279 -3.005 16.938 1.00 66.44 94 GLN A CA 1
ATOM 756 C C . GLN A 1 94 ? -9.976 -2.235 17.199 1.00 66.44 94 GLN A C 1
ATOM 758 O O . GLN A 1 94 ? -9.158 -2.104 16.294 1.00 66.44 94 GLN A O 1
ATOM 763 N N . ARG A 1 95 ? -9.711 -1.839 18.449 1.00 62.81 95 ARG A N 1
ATOM 764 C CA . ARG A 1 95 ? -8.445 -1.224 18.883 1.00 62.81 95 ARG A CA 1
ATOM 765 C C . ARG A 1 95 ? -7.260 -2.181 18.794 1.00 62.81 95 ARG A C 1
ATOM 767 O O . ARG A 1 95 ? -6.189 -1.763 18.371 1.00 62.81 95 ARG A O 1
ATOM 774 N N . MET A 1 96 ? -7.441 -3.458 19.138 1.00 61.62 96 MET A N 1
ATOM 775 C CA . MET A 1 96 ? -6.395 -4.484 18.993 1.00 61.62 96 MET A CA 1
ATOM 776 C C . MET A 1 96 ? -6.100 -4.836 17.525 1.00 61.62 96 MET A C 1
ATOM 778 O O . MET A 1 96 ? -5.007 -5.311 17.215 1.00 61.62 96 MET A O 1
ATOM 782 N N . LEU A 1 97 ? -7.055 -4.615 16.614 1.00 71.69 97 LEU A N 1
ATOM 783 C CA . LEU A 1 97 ? -6.874 -4.812 15.173 1.00 71.69 97 LEU A CA 1
ATOM 784 C C . LEU A 1 97 ? -6.088 -3.674 14.506 1.00 71.69 97 LEU A C 1
ATOM 786 O O . LEU A 1 97 ? -5.502 -3.898 13.443 1.00 71.69 97 LEU A O 1
ATOM 790 N N . VAL A 1 98 ? -6.041 -2.478 15.108 1.00 71.56 98 VAL A N 1
ATOM 791 C CA . VAL A 1 98 ? -5.242 -1.357 14.593 1.00 71.56 98 VAL A CA 1
ATOM 792 C C . VAL A 1 98 ? -3.765 -1.639 14.858 1.00 71.56 98 VAL A C 1
ATOM 794 O O . VAL A 1 98 ? -3.210 -1.320 15.907 1.00 71.56 98 VAL A O 1
ATOM 797 N N . ARG A 1 99 ? -3.115 -2.278 13.883 1.00 76.69 99 ARG A N 1
ATOM 798 C CA . ARG A 1 99 ? -1.661 -2.454 13.877 1.00 76.69 99 ARG A CA 1
ATOM 799 C C . ARG A 1 99 ? -0.968 -1.148 13.514 1.00 76.69 99 ARG A C 1
ATOM 801 O O . ARG A 1 99 ? -1.479 -0.381 12.695 1.00 76.69 99 ARG A O 1
ATOM 808 N N . ARG A 1 100 ? 0.225 -0.945 14.081 1.00 86.00 100 ARG A N 1
ATOM 809 C CA . ARG A 1 100 ? 1.128 0.119 13.635 1.00 86.00 100 ARG A CA 1
ATOM 810 C C . ARG A 1 100 ? 1.428 -0.066 12.144 1.00 86.00 100 ARG A C 1
ATOM 812 O O . ARG A 1 100 ? 1.479 -1.202 11.659 1.00 86.00 100 ARG A O 1
ATOM 819 N N . PRO A 1 101 ? 1.552 1.024 11.377 1.00 90.06 101 PRO A N 1
ATOM 820 C CA . PRO A 1 101 ? 1.894 0.915 9.973 1.00 90.06 101 PRO A CA 1
ATOM 821 C C . PRO A 1 101 ? 3.318 0.363 9.837 1.00 90.06 101 PRO A C 1
ATOM 823 O O . PRO A 1 101 ? 4.224 0.763 10.562 1.00 90.06 101 PRO A O 1
ATOM 826 N N . ARG A 1 102 ? 3.532 -0.517 8.853 1.00 91.69 102 ARG A N 1
ATOM 827 C CA . ARG A 1 102 ? 4.829 -1.166 8.595 1.00 91.69 102 ARG A CA 1
ATOM 828 C C . ARG A 1 102 ? 5.984 -0.168 8.460 1.00 91.69 102 ARG A C 1
ATOM 830 O O . ARG A 1 102 ? 7.106 -0.502 8.821 1.00 91.69 102 ARG A O 1
ATOM 837 N N . LYS A 1 103 ? 5.708 1.052 7.980 1.00 92.69 103 LYS A N 1
ATOM 838 C CA . LYS A 1 103 ? 6.714 2.111 7.848 1.00 92.69 103 LYS A CA 1
ATOM 839 C C . LYS A 1 103 ? 7.414 2.495 9.157 1.00 92.69 103 LYS A C 1
ATOM 841 O O . LYS A 1 103 ? 8.521 3.007 9.109 1.00 92.69 103 LYS A O 1
ATOM 846 N N . GLU A 1 104 ? 6.768 2.280 10.301 1.00 91.25 104 GLU A N 1
ATOM 847 C CA . GLU A 1 104 ? 7.338 2.579 11.623 1.00 91.25 104 GLU A CA 1
ATOM 848 C C . GLU A 1 104 ? 8.216 1.440 12.152 1.00 91.25 104 GLU A C 1
ATOM 850 O O . GLU A 1 104 ? 9.053 1.662 13.018 1.00 91.25 104 GLU A O 1
ATOM 855 N N . GLU A 1 105 ? 8.024 0.219 11.650 1.00 90.44 105 GLU A N 1
ATOM 856 C CA . GLU A 1 105 ? 8.715 -0.985 12.130 1.00 90.44 105 GLU A CA 1
ATOM 857 C C . GLU A 1 105 ? 9.962 -1.330 11.303 1.00 90.44 105 GLU A C 1
ATOM 859 O O . GLU A 1 105 ? 10.771 -2.158 11.717 1.00 90.44 105 GLU A O 1
ATOM 864 N N . MET A 1 106 ? 10.113 -0.743 10.115 1.00 90.38 106 MET A N 1
ATOM 865 C CA . MET A 1 106 ? 11.201 -1.086 9.201 1.00 90.38 106 MET A CA 1
ATOM 866 C C . MET A 1 106 ? 12.511 -0.370 9.527 1.00 90.38 106 MET A C 1
ATOM 868 O O . MET A 1 106 ? 12.532 0.798 9.907 1.00 90.38 106 MET A O 1
ATOM 872 N N . SER A 1 107 ? 13.614 -1.092 9.333 1.00 91.62 107 SER A N 1
ATOM 873 C CA . SER A 1 107 ? 14.972 -0.560 9.460 1.00 91.62 107 SER A CA 1
ATOM 874 C C . SER A 1 107 ? 15.342 0.300 8.247 1.00 91.62 107 SER A C 1
ATOM 876 O O . SER A 1 107 ? 14.896 0.026 7.133 1.00 91.62 107 SER A O 1
ATOM 878 N N . THR A 1 108 ? 16.190 1.310 8.449 1.00 89.75 108 THR A N 1
ATOM 879 C CA . THR A 1 108 ? 16.747 2.152 7.377 1.00 89.75 108 THR A CA 1
ATOM 880 C C . THR A 1 108 ? 17.674 1.394 6.431 1.00 89.75 108 THR A C 1
ATOM 882 O O . THR A 1 108 ? 17.692 1.703 5.247 1.00 89.75 108 THR A O 1
ATOM 885 N N . GLU A 1 109 ? 18.375 0.366 6.918 1.00 92.25 109 GLU A N 1
ATOM 886 C CA . GLU A 1 109 ? 19.328 -0.435 6.127 1.00 92.25 109 GLU A CA 1
ATOM 887 C C . GLU A 1 109 ? 18.654 -1.570 5.336 1.00 92.25 109 GLU A C 1
ATOM 889 O O . GLU A 1 109 ? 19.313 -2.442 4.772 1.00 92.25 109 GLU A O 1
ATOM 894 N N . GLN A 1 110 ? 17.320 -1.624 5.334 1.00 91.06 110 GLN A N 1
ATOM 895 C CA . GLN A 1 110 ? 16.586 -2.691 4.669 1.00 91.06 110 GLN A CA 1
ATOM 896 C C . GLN A 1 110 ? 16.667 -2.581 3.139 1.00 91.06 110 GLN A C 1
ATOM 898 O O . GLN A 1 110 ? 16.502 -1.515 2.551 1.00 91.06 110 GLN A O 1
ATOM 903 N N . ASP A 1 111 ? 16.780 -3.739 2.487 1.00 92.50 111 ASP A N 1
ATOM 904 C CA . ASP A 1 111 ? 16.652 -3.892 1.040 1.00 92.50 111 ASP A CA 1
ATOM 905 C C . ASP A 1 111 ? 15.313 -3.352 0.505 1.00 92.50 111 ASP A C 1
ATOM 907 O O . ASP A 1 111 ? 14.262 -4.000 0.592 1.00 92.50 111 ASP A O 1
ATOM 911 N N . TRP A 1 112 ? 15.364 -2.188 -0.142 1.00 93.44 112 TRP A N 1
ATOM 912 C CA . TRP A 1 112 ? 14.198 -1.570 -0.775 1.00 93.44 112 TRP A CA 1
ATOM 913 C C . TRP A 1 112 ? 13.513 -2.446 -1.843 1.00 93.44 112 TRP A C 1
ATOM 915 O O . TRP A 1 112 ? 12.282 -2.555 -1.802 1.00 93.44 112 TRP A O 1
ATOM 925 N N . PRO A 1 113 ? 14.238 -3.148 -2.748 1.00 94.38 113 PRO A N 1
ATOM 926 C CA . PRO A 1 113 ? 13.602 -4.012 -3.749 1.00 94.38 113 PRO A CA 1
ATOM 927 C C . PRO A 1 113 ? 12.761 -5.141 -3.132 1.00 94.38 113 PRO A C 1
ATOM 929 O O . PRO A 1 113 ? 11.798 -5.598 -3.739 1.00 94.38 113 PRO A O 1
ATOM 932 N N . SER A 1 114 ? 13.077 -5.574 -1.903 1.00 93.25 114 SER A N 1
ATOM 933 C CA . SER A 1 114 ? 12.268 -6.565 -1.183 1.00 93.25 114 SER A CA 1
ATOM 934 C C . SER A 1 114 ? 10.982 -5.968 -0.606 1.00 93.25 114 SER A C 1
ATOM 936 O O . SER A 1 114 ? 9.997 -6.690 -0.434 1.00 93.25 114 SER A O 1
ATOM 938 N N . VAL A 1 115 ? 10.983 -4.677 -0.268 1.00 94.31 115 VAL A N 1
ATOM 939 C CA . VAL A 1 115 ? 9.811 -3.962 0.257 1.00 94.31 115 VAL A CA 1
ATOM 940 C C . VAL A 1 115 ? 8.819 -3.659 -0.866 1.00 94.31 115 VAL A C 1
ATOM 942 O O . VAL A 1 115 ? 7.606 -3.757 -0.656 1.00 94.31 115 VAL A O 1
ATOM 945 N N . TRP A 1 116 ? 9.327 -3.320 -2.054 1.00 95.56 116 TRP A N 1
ATOM 946 C CA . TRP A 1 116 ? 8.522 -2.904 -3.200 1.00 95.56 116 TRP A CA 1
ATOM 947 C C . TRP A 1 116 ? 8.941 -3.611 -4.506 1.00 95.56 116 TRP A C 1
ATOM 949 O O . TRP A 1 116 ? 9.504 -2.980 -5.396 1.00 95.56 116 TRP A O 1
ATOM 959 N N . PRO A 1 117 ? 8.669 -4.922 -4.648 1.00 94.81 117 PRO A N 1
ATOM 960 C CA . PRO A 1 117 ? 9.210 -5.726 -5.750 1.00 94.81 117 PRO A CA 1
ATOM 961 C C . PRO A 1 117 ? 8.529 -5.501 -7.108 1.00 94.81 117 PRO A C 1
ATOM 963 O O . PRO A 1 117 ? 9.114 -5.797 -8.142 1.00 94.81 117 PRO A O 1
ATOM 966 N N . VAL A 1 118 ? 7.275 -5.038 -7.123 1.00 95.50 118 VAL A N 1
ATOM 967 C CA . VAL A 1 118 ? 6.433 -4.968 -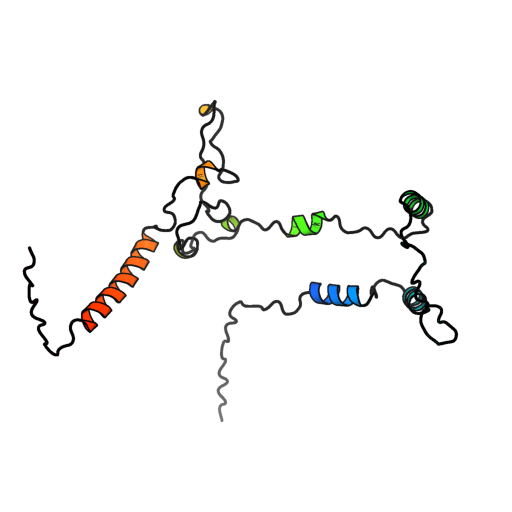8.330 1.00 95.50 118 VAL A CA 1
ATOM 968 C C . VAL A 1 118 ? 5.693 -3.632 -8.373 1.00 95.50 118 VAL A C 1
ATOM 970 O O . VAL A 1 118 ? 5.468 -3.002 -7.334 1.00 95.50 118 VAL A O 1
ATOM 973 N N . ALA A 1 119 ? 5.292 -3.210 -9.574 1.00 95.69 119 ALA A N 1
ATOM 974 C CA . ALA A 1 119 ? 4.416 -2.066 -9.786 1.00 95.69 119 ALA A CA 1
ATOM 975 C C . ALA A 1 119 ? 3.148 -2.164 -8.922 1.00 95.69 119 ALA A C 1
ATOM 977 O O . ALA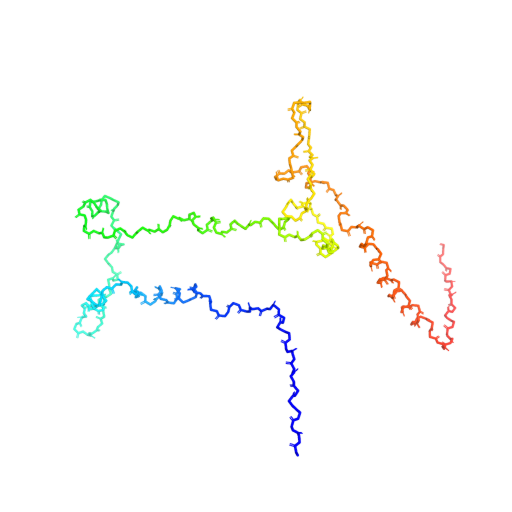 A 1 119 ? 2.409 -3.149 -8.960 1.00 95.69 119 ALA A O 1
ATOM 978 N N . ARG A 1 120 ? 2.900 -1.127 -8.118 1.00 94.69 120 ARG A N 1
ATOM 979 C CA . ARG A 1 120 ? 1.759 -1.059 -7.202 1.00 94.69 120 ARG A CA 1
ATOM 980 C C . ARG A 1 120 ? 1.385 0.393 -6.942 1.00 94.69 120 ARG A C 1
ATOM 982 O O . ARG A 1 120 ? 2.252 1.261 -6.946 1.00 94.69 120 ARG A O 1
ATOM 989 N N . SER A 1 121 ? 0.115 0.663 -6.659 1.00 94.62 121 SER A N 1
ATOM 990 C CA . SER A 1 121 ? -0.332 1.985 -6.206 1.00 94.62 121 SER A CA 1
ATOM 991 C C . SER A 1 121 ? 0.356 2.404 -4.904 1.00 94.62 121 SER A C 1
ATOM 993 O O . SER A 1 121 ? 0.687 1.564 -4.061 1.00 94.62 121 SER A O 1
ATOM 995 N N . PHE A 1 122 ? 0.547 3.712 -4.727 1.00 96.06 122 PHE A N 1
ATOM 996 C CA . PHE A 1 122 ? 1.216 4.266 -3.554 1.00 96.06 122 PHE A CA 1
ATOM 997 C C . PHE A 1 122 ? 0.518 3.843 -2.252 1.00 96.06 122 PHE A C 1
ATOM 999 O O . PHE A 1 122 ? -0.692 4.015 -2.093 1.00 96.06 122 PHE A O 1
ATOM 1006 N N . ARG A 1 123 ? 1.288 3.299 -1.297 1.00 94.12 123 ARG A N 1
ATOM 1007 C CA . ARG A 1 123 ? 0.772 2.833 -0.003 1.00 94.12 123 ARG A CA 1
ATOM 1008 C C . ARG A 1 123 ? 1.489 3.526 1.151 1.00 94.12 123 ARG A C 1
ATOM 1010 O O . ARG A 1 123 ? 2.621 3.183 1.494 1.00 94.12 123 ARG A O 1
ATOM 1017 N N . SER A 1 124 ? 0.784 4.445 1.806 1.00 93.88 124 SER A N 1
ATOM 1018 C CA . SER A 1 124 ? 1.303 5.257 2.916 1.00 93.88 124 SER A CA 1
ATOM 1019 C C . SER A 1 124 ? 1.713 4.458 4.154 1.00 93.88 124 SER A C 1
ATOM 1021 O O . SER A 1 124 ? 2.449 4.975 4.987 1.00 93.88 124 SER A O 1
ATOM 1023 N N . SER A 1 125 ? 1.248 3.213 4.298 1.00 92.88 125 SER A N 1
ATOM 1024 C CA . SER A 1 125 ? 1.628 2.341 5.413 1.00 92.88 125 SER A CA 1
ATOM 1025 C C . SER A 1 125 ? 2.960 1.620 5.210 1.00 92.88 125 SER A C 1
ATOM 1027 O O . SER A 1 125 ? 3.469 1.052 6.171 1.00 92.88 125 SER A O 1
ATOM 1029 N N . VAL A 1 126 ? 3.506 1.615 3.989 1.00 94.00 126 VAL A N 1
ATOM 1030 C CA . VAL A 1 126 ? 4.734 0.883 3.628 1.00 94.00 126 VAL A CA 1
ATOM 1031 C C . VAL A 1 126 ? 5.874 1.834 3.280 1.00 94.00 126 VAL A C 1
ATOM 1033 O O . VAL A 1 126 ? 7.013 1.546 3.612 1.00 94.00 126 VAL A O 1
ATOM 1036 N N . VAL A 1 127 ? 5.587 2.962 2.629 1.00 94.12 127 VAL A N 1
ATOM 1037 C CA . VAL A 1 127 ? 6.626 3.897 2.177 1.00 94.12 127 VAL A CA 1
ATOM 1038 C C . VAL A 1 127 ? 7.064 4.818 3.339 1.00 94.12 127 VAL A C 1
ATOM 1040 O O . VAL A 1 127 ? 6.206 5.520 3.879 1.00 94.12 127 VAL A O 1
ATOM 1043 N N . PRO A 1 128 ? 8.366 4.870 3.714 1.00 92.75 128 PRO A N 1
ATOM 1044 C CA . PRO A 1 128 ? 8.885 5.702 4.821 1.00 92.75 128 PRO A CA 1
ATOM 1045 C C . PRO A 1 128 ? 8.960 7.195 4.514 1.00 92.75 128 PRO A C 1
ATOM 1047 O O . PRO A 1 128 ? 9.368 7.981 5.362 1.00 92.75 128 PRO A O 1
ATOM 1050 N N . LEU A 1 129 ? 8.664 7.600 3.284 1.00 91.00 129 LEU A N 1
ATOM 1051 C CA . LEU A 1 129 ? 8.992 8.935 2.811 1.00 91.00 129 LEU A CA 1
ATOM 1052 C C . LEU A 1 129 ? 7.931 9.955 3.261 1.00 91.00 129 LEU A C 1
ATOM 1054 O O . LEU A 1 129 ? 6.732 9.716 3.066 1.00 91.00 129 LEU A O 1
ATOM 1058 N N . PRO A 1 130 ? 8.334 11.123 3.799 1.00 92.62 130 PRO A N 1
ATOM 1059 C CA . PRO A 1 130 ? 7.416 12.185 4.206 1.00 92.62 130 PRO A CA 1
ATOM 1060 C C . PRO A 1 130 ? 6.920 13.007 3.000 1.00 92.62 130 PRO A C 1
ATOM 1062 O O . PRO A 1 130 ? 7.040 14.230 2.964 1.00 92.62 130 PRO A O 1
ATOM 1065 N N . VAL A 1 131 ? 6.349 12.337 1.995 1.00 93.75 131 VAL A N 1
ATOM 1066 C CA . VAL A 1 131 ? 5.847 12.972 0.768 1.00 93.75 131 VAL A CA 1
ATOM 1067 C C . VAL A 1 131 ? 4.561 13.747 1.051 1.00 93.75 131 VAL A C 1
ATOM 1069 O O . VAL A 1 131 ? 3.697 13.321 1.822 1.00 93.75 131 VAL A O 1
ATOM 1072 N N . ARG A 1 132 ? 4.409 14.904 0.411 1.00 93.88 132 ARG A N 1
ATOM 1073 C CA . ARG A 1 132 ? 3.194 15.713 0.493 1.00 93.88 132 ARG A CA 1
ATOM 1074 C C . ARG A 1 132 ? 2.762 16.129 -0.897 1.00 93.88 132 ARG A C 1
ATOM 1076 O O . ARG A 1 132 ? 3.598 16.480 -1.719 1.00 93.88 132 ARG A O 1
ATOM 1083 N N . MET A 1 133 ? 1.460 16.102 -1.147 1.00 94.44 133 MET A N 1
ATOM 1084 C CA . MET A 1 133 ? 0.904 16.462 -2.449 1.00 94.44 133 MET A CA 1
ATOM 1085 C C . MET A 1 133 ? -0.497 17.052 -2.306 1.00 94.44 133 MET A C 1
ATOM 1087 O O . MET A 1 133 ? -1.196 16.787 -1.326 1.00 94.44 133 MET A O 1
ATOM 1091 N N . GLY A 1 134 ? -0.897 17.840 -3.298 1.00 92.44 134 GLY A N 1
ATOM 1092 C CA . GLY A 1 134 ? -2.234 18.400 -3.445 1.00 92.44 134 GLY A CA 1
ATOM 1093 C C . GLY A 1 134 ? -2.213 19.922 -3.397 1.00 92.44 134 GLY A C 1
ATOM 1094 O O . GLY A 1 134 ? -1.435 20.524 -2.656 1.00 92.44 134 GLY A O 1
ATOM 1095 N N . ALA A 1 135 ? -3.085 20.543 -4.187 1.00 90.06 135 ALA A N 1
ATOM 1096 C CA . ALA A 1 135 ? -3.236 21.989 -4.203 1.00 90.06 135 ALA A CA 1
ATOM 1097 C C . ALA A 1 135 ? -3.995 22.480 -2.958 1.00 90.06 135 ALA A C 1
ATOM 1099 O O . ALA A 1 135 ? -4.909 21.821 -2.452 1.00 90.06 135 ALA A O 1
ATOM 1100 N N . ARG A 1 136 ? -3.634 23.669 -2.468 1.00 89.25 136 ARG A N 1
ATOM 1101 C CA . ARG A 1 136 ? -4.381 24.392 -1.433 1.00 89.25 136 ARG A CA 1
ATOM 1102 C C . ARG A 1 136 ? -4.696 25.797 -1.913 1.00 89.25 136 ARG A C 1
ATOM 1104 O O . ARG A 1 136 ? -3.902 26.393 -2.625 1.00 89.25 136 ARG A O 1
ATOM 1111 N N . ARG A 1 137 ? -5.818 26.346 -1.439 1.00 88.94 137 ARG A N 1
ATOM 1112 C CA . ARG A 1 137 ? -6.229 27.729 -1.738 1.00 88.94 137 ARG A CA 1
ATOM 1113 C C . ARG A 1 137 ? -5.212 28.775 -1.270 1.00 88.94 137 ARG A C 1
ATOM 1115 O O . ARG A 1 137 ? -5.036 29.785 -1.930 1.00 88.94 137 ARG A O 1
ATOM 1122 N N . HIS A 1 138 ? -4.545 28.522 -0.144 1.00 89.38 138 HIS A N 1
ATOM 1123 C CA . HIS A 1 138 ? -3.505 29.394 0.403 1.00 89.38 138 HIS A CA 1
ATOM 1124 C C . HIS A 1 138 ? -2.235 28.569 0.664 1.00 89.38 138 HIS A C 1
ATOM 1126 O O . HIS A 1 138 ? -2.120 27.983 1.747 1.00 89.38 138 HIS A O 1
ATOM 1132 N N . PRO A 1 139 ? -1.317 28.465 -0.313 1.00 85.25 139 PRO A N 1
ATOM 1133 C CA . PRO A 1 139 ? -0.119 27.631 -0.194 1.00 85.25 139 PRO A CA 1
ATOM 1134 C C . PRO A 1 139 ? 0.863 28.146 0.868 1.00 85.25 139 PRO A C 1
ATOM 1136 O O . PRO A 1 139 ? 1.473 27.345 1.567 1.00 85.25 139 PRO A O 1
ATOM 1139 N N . GLU A 1 140 ? 0.944 29.462 1.070 1.00 88.88 140 GLU A N 1
ATOM 1140 C CA . GLU A 1 140 ? 1.841 30.088 2.056 1.00 88.88 140 GLU A CA 1
ATOM 1141 C C . GLU A 1 140 ? 1.448 29.783 3.507 1.00 88.88 140 GLU A C 1
ATOM 1143 O O . GLU A 1 140 ? 2.291 29.706 4.395 1.00 88.88 140 GLU A O 1
ATOM 1148 N N . ARG A 1 141 ? 0.150 29.578 3.765 1.00 90.69 141 ARG A N 1
ATOM 1149 C CA . ARG A 1 141 ? -0.372 29.378 5.125 1.00 90.69 141 ARG A CA 1
ATOM 1150 C C . ARG A 1 141 ? -0.319 27.926 5.584 1.00 90.69 141 ARG A C 1
ATOM 1152 O O . ARG A 1 141 ? -0.386 27.671 6.785 1.00 90.69 141 ARG A O 1
ATOM 1159 N N . ARG A 1 142 ? -0.323 26.958 4.657 1.00 89.69 142 ARG A N 1
ATOM 1160 C CA . ARG A 1 142 ? -0.457 25.532 4.998 1.00 89.69 142 ARG A CA 1
ATOM 1161 C C . ARG A 1 142 ? 0.293 24.622 4.023 1.00 89.69 142 ARG A C 1
ATOM 1163 O O . ARG A 1 142 ? 0.023 24.681 2.824 1.00 89.69 142 ARG A O 1
ATOM 1170 N N . PRO A 1 143 ? 1.095 23.664 4.527 1.00 89.50 143 PRO A N 1
ATOM 1171 C CA . PRO A 1 143 ? 1.771 22.691 3.677 1.00 89.50 143 PRO A CA 1
ATOM 1172 C C . PRO A 1 143 ? 0.769 21.730 3.010 1.00 89.50 143 PRO A C 1
ATOM 1174 O O . PRO A 1 143 ? -0.307 21.482 3.579 1.00 89.50 143 PRO A O 1
ATOM 1177 N N . PRO A 1 144 ? 1.106 21.122 1.856 1.00 92.75 144 PRO A N 1
ATOM 1178 C CA . PRO A 1 144 ? 0.239 20.167 1.162 1.00 92.75 144 PRO A CA 1
ATOM 1179 C C . PRO A 1 144 ? -0.159 18.960 2.028 1.00 92.75 144 PRO A C 1
ATOM 1181 O O . PRO A 1 144 ? 0.376 18.733 3.126 1.00 92.75 144 PRO A O 1
ATOM 1184 N N . PHE A 1 145 ? -1.155 18.200 1.567 1.00 92.62 145 PHE A N 1
ATOM 1185 C CA . PHE A 1 145 ? -1.682 17.065 2.325 1.00 92.62 145 PHE A CA 1
ATOM 1186 C C . PHE A 1 145 ? -0.604 15.999 2.552 1.00 92.62 145 PHE A C 1
ATOM 1188 O O . PHE A 1 145 ? 0.258 15.778 1.702 1.00 92.62 145 PHE A O 1
ATOM 1195 N N . LYS A 1 146 ? -0.650 15.366 3.731 1.00 94.19 146 LYS A N 1
ATOM 1196 C CA . LYS A 1 146 ? 0.243 14.262 4.120 1.00 94.19 146 LYS A CA 1
ATOM 1197 C C . LYS A 1 146 ? -0.001 13.028 3.239 1.00 94.19 146 LYS A C 1
ATOM 1199 O O . LYS A 1 146 ? -0.931 13.013 2.444 1.00 94.19 146 LYS A O 1
ATOM 1204 N N . THR A 1 147 ? 0.813 11.987 3.399 1.00 93.69 147 THR A N 1
ATOM 1205 C CA . THR A 1 147 ? 0.648 10.710 2.680 1.00 93.69 147 THR A CA 1
ATOM 1206 C C . THR A 1 147 ? -0.599 9.927 3.100 1.00 93.69 147 THR A C 1
ATOM 1208 O O . THR A 1 147 ? -1.155 9.164 2.314 1.00 93.69 147 THR A O 1
ATOM 1211 N N . GLU A 1 148 ? -1.045 10.093 4.343 1.00 92.25 148 GLU A N 1
ATOM 1212 C CA . GLU A 1 148 ? -2.200 9.394 4.908 1.00 92.25 148 GLU A CA 1
ATOM 1213 C C . GLU A 1 148 ? -3.509 9.903 4.292 1.00 92.25 148 GLU A C 1
ATOM 1215 O O . GLU A 1 148 ? -3.842 11.080 4.405 1.00 92.25 148 GLU A O 1
ATOM 1220 N N . GLY A 1 149 ? -4.244 9.008 3.622 1.00 90.62 149 GLY A N 1
ATOM 1221 C CA . GLY A 1 149 ? -5.540 9.319 3.008 1.00 90.62 149 GLY A CA 1
ATOM 1222 C C . GLY A 1 149 ? -5.478 10.189 1.746 1.00 90.62 149 GLY A C 1
ATOM 1223 O O . GLY A 1 149 ? -6.515 10.655 1.286 1.00 90.62 149 GLY A O 1
ATOM 1224 N N . ASN A 1 150 ? -4.294 10.426 1.173 1.00 94.75 150 ASN A N 1
ATOM 1225 C CA . ASN A 1 150 ? -4.142 11.300 0.012 1.00 94.75 150 ASN A CA 1
ATOM 1226 C C . ASN A 1 150 ? -4.351 10.552 -1.310 1.00 94.75 150 ASN A C 1
ATOM 1228 O O . ASN A 1 150 ? -3.496 9.777 -1.740 1.00 94.75 150 ASN A O 1
ATOM 1232 N N . LEU A 1 151 ? -5.484 10.820 -1.960 1.00 93.56 151 LEU A N 1
ATOM 1233 C CA . LEU A 1 151 ? -5.862 10.209 -3.235 1.00 93.56 151 LEU A CA 1
ATOM 1234 C C . LEU A 1 151 ? -4.987 10.666 -4.406 1.00 93.56 151 LEU A C 1
ATOM 1236 O O . LEU A 1 151 ? -4.804 9.899 -5.345 1.00 93.56 151 LEU A O 1
ATOM 1240 N N . GLU A 1 152 ? -4.406 11.865 -4.351 1.00 94.00 152 GLU A N 1
ATOM 1241 C CA . GLU A 1 152 ? -3.553 12.363 -5.439 1.00 94.00 152 GLU A CA 1
ATOM 1242 C C . GLU A 1 152 ? -2.288 11.513 -5.595 1.00 94.00 152 GLU A C 1
ATOM 1244 O O . GLU A 1 152 ? -1.889 11.181 -6.707 1.00 94.00 152 GLU A O 1
ATOM 1249 N N . LEU A 1 153 ? -1.719 11.046 -4.479 1.00 93.88 153 LEU A N 1
ATOM 1250 C CA . LEU A 1 153 ? -0.564 10.144 -4.503 1.00 93.88 153 LEU A CA 1
ATOM 1251 C C . LEU A 1 153 ? -0.908 8.747 -5.029 1.00 93.88 153 LEU A C 1
ATOM 1253 O O . LEU A 1 153 ? -0.044 8.070 -5.578 1.00 93.88 153 LEU A O 1
ATOM 1257 N N . VAL A 1 154 ? -2.156 8.305 -4.865 1.00 94.12 154 VAL A N 1
ATOM 1258 C CA . VAL A 1 154 ? -2.617 7.002 -5.366 1.00 94.12 154 VAL A CA 1
ATOM 1259 C C . VAL A 1 154 ? -2.778 7.023 -6.887 1.00 94.12 154 VAL A C 1
ATOM 1261 O O . VAL A 1 154 ? -2.537 6.001 -7.527 1.00 94.12 154 VAL A O 1
ATOM 1264 N N . LYS A 1 155 ? -3.149 8.176 -7.460 1.00 94.19 155 LYS A N 1
ATOM 1265 C CA . LYS A 1 155 ? -3.350 8.356 -8.906 1.00 94.19 155 LYS A CA 1
ATOM 1266 C C . LYS A 1 155 ? -2.047 8.335 -9.711 1.00 94.19 155 LYS A C 1
ATOM 1268 O O . LYS A 1 155 ? -2.073 7.951 -10.874 1.00 94.19 155 LYS A O 1
ATOM 1273 N N . ILE A 1 156 ? -0.926 8.763 -9.129 1.00 93.25 156 ILE A N 1
ATOM 1274 C CA . ILE A 1 156 ? 0.346 8.851 -9.856 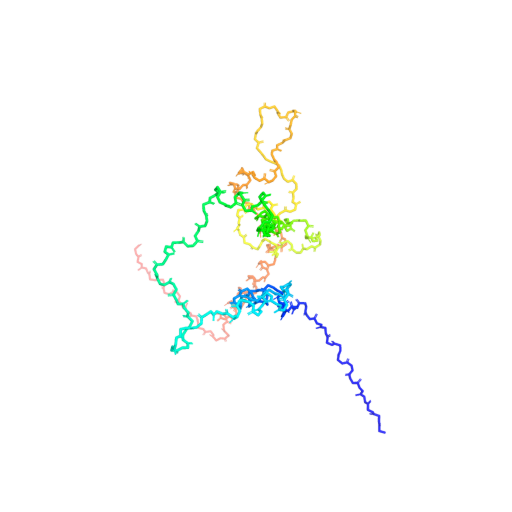1.00 93.25 156 ILE A CA 1
ATOM 1275 C C . ILE A 1 156 ? 0.896 7.445 -10.156 1.00 93.25 156 ILE A C 1
ATOM 1277 O O . ILE A 1 156 ? 1.094 6.659 -9.218 1.00 93.25 156 ILE A O 1
ATOM 1281 N N . PRO A 1 157 ? 1.240 7.131 -11.422 1.00 94.94 157 PRO A N 1
ATOM 1282 C CA . PRO A 1 157 ? 2.055 5.961 -11.721 1.00 94.94 157 PRO A CA 1
ATOM 1283 C C . PRO A 1 157 ? 3.449 6.166 -11.117 1.00 94.94 157 PRO A C 1
ATOM 1285 O O . PRO A 1 157 ? 4.178 7.084 -11.482 1.00 94.94 157 PRO A O 1
ATOM 1288 N N . ASN A 1 158 ? 3.800 5.341 -10.132 1.00 94.19 158 ASN A N 1
ATOM 1289 C CA . ASN A 1 158 ? 5.064 5.460 -9.410 1.00 94.19 158 ASN A CA 1
ATOM 1290 C C . ASN A 1 158 ? 6.107 4.459 -9.915 1.00 94.19 158 ASN A C 1
ATOM 1292 O O . ASN A 1 158 ? 5.782 3.379 -10.405 1.00 94.19 158 ASN A O 1
ATOM 1296 N N . PHE A 1 159 ? 7.374 4.801 -9.699 1.00 96.12 159 PHE A N 1
ATOM 1297 C CA . PHE A 1 159 ? 8.529 3.999 -10.105 1.00 96.12 159 PHE A CA 1
ATOM 1298 C C . PHE A 1 159 ? 9.303 3.450 -8.901 1.00 96.12 159 PHE A C 1
ATOM 1300 O O . PHE A 1 159 ? 10.488 3.156 -8.990 1.00 96.12 159 PHE A O 1
ATOM 1307 N N . LEU A 1 160 ? 8.634 3.276 -7.753 1.00 95.31 160 LEU A N 1
ATOM 1308 C CA . LEU A 1 160 ? 9.282 2.812 -6.517 1.00 95.31 160 LEU A CA 1
ATOM 1309 C C . LEU A 1 160 ? 9.826 1.376 -6.609 1.00 95.31 160 LEU A C 1
ATOM 1311 O O . LEU A 1 160 ? 10.650 0.996 -5.787 1.00 95.31 160 LEU A O 1
ATOM 1315 N N . HIS A 1 161 ? 9.372 0.596 -7.592 1.00 95.25 161 HIS A N 1
ATOM 1316 C CA . HIS A 1 161 ? 9.861 -0.755 -7.893 1.00 95.25 161 HIS A CA 1
ATOM 1317 C C . HIS A 1 161 ? 11.078 -0.752 -8.832 1.00 95.25 161 HIS A C 1
ATOM 1319 O O . HIS A 1 161 ? 11.773 -1.754 -8.934 1.00 95.25 161 HIS A O 1
ATOM 1325 N N . LEU A 1 162 ? 11.358 0.372 -9.499 1.00 96.44 162 LEU A N 1
ATOM 1326 C CA . LEU A 1 162 ? 12.442 0.535 -10.470 1.00 96.44 162 LEU A CA 1
ATOM 1327 C C . LEU A 1 162 ? 13.534 1.447 -9.910 1.00 96.44 162 LEU A C 1
ATOM 1329 O O . LEU A 1 162 ? 13.979 2.395 -10.552 1.00 96.44 162 LEU A O 1
ATOM 1333 N N . THR A 1 163 ? 13.962 1.182 -8.677 1.00 95.81 163 THR A N 1
ATOM 1334 C CA . THR A 1 163 ? 15.142 1.857 -8.130 1.00 95.81 163 THR A CA 1
ATOM 1335 C C . THR A 1 163 ? 16.414 1.339 -8.811 1.00 95.81 163 THR A C 1
ATOM 1337 O O . THR A 1 163 ? 16.429 0.190 -9.256 1.00 95.81 163 THR A O 1
ATOM 1340 N N . PRO A 1 164 ? 17.508 2.123 -8.866 1.00 96.00 164 PRO A N 1
ATOM 1341 C CA . PRO A 1 164 ? 18.755 1.686 -9.506 1.00 96.00 164 PRO A CA 1
ATOM 1342 C C . PRO A 1 164 ? 19.246 0.316 -9.009 1.00 96.00 164 PRO A C 1
ATOM 1344 O O . PRO A 1 164 ? 19.529 -0.572 -9.808 1.00 96.00 164 PRO A O 1
ATOM 1347 N N . ALA A 1 165 ? 19.193 0.086 -7.692 1.00 94.38 165 ALA A N 1
ATOM 1348 C CA . ALA A 1 165 ? 19.544 -1.198 -7.083 1.00 94.38 165 ALA A CA 1
ATOM 1349 C C . ALA A 1 165 ? 18.633 -2.365 -7.520 1.00 94.38 165 ALA A C 1
ATOM 1351 O O . ALA A 1 165 ? 19.085 -3.506 -7.600 1.00 94.38 165 ALA A O 1
ATOM 1352 N N . ALA A 1 166 ? 17.348 -2.112 -7.794 1.00 95.75 166 ALA A N 1
ATOM 1353 C CA . ALA A 1 166 ? 16.444 -3.128 -8.334 1.00 95.75 166 ALA A CA 1
ATOM 1354 C C . ALA A 1 166 ? 16.780 -3.436 -9.800 1.00 95.75 166 ALA A C 1
ATOM 1356 O O . ALA A 1 166 ? 16.881 -4.602 -10.178 1.00 95.75 166 ALA A O 1
ATOM 1357 N N . ILE A 1 167 ? 17.022 -2.396 -10.604 1.00 96.62 167 ILE A N 1
ATOM 1358 C CA . ILE A 1 167 ? 17.355 -2.517 -12.029 1.00 96.62 167 ILE A CA 1
ATOM 1359 C C . ILE A 1 167 ? 18.636 -3.333 -12.215 1.00 96.62 167 ILE A C 1
ATOM 1361 O O . ILE A 1 167 ? 18.655 -4.252 -13.026 1.00 96.62 167 ILE A O 1
ATOM 1365 N N . GLU A 1 168 ? 19.683 -3.072 -11.432 1.00 95.81 168 GLU A N 1
ATOM 1366 C CA . GLU A 1 168 ? 20.928 -3.847 -11.490 1.00 95.81 168 GLU A CA 1
ATOM 1367 C C . GLU A 1 168 ? 20.704 -5.336 -11.191 1.00 95.81 168 GLU A C 1
ATOM 1369 O O . GLU A 1 168 ? 21.182 -6.198 -11.933 1.00 95.81 168 GLU A O 1
ATOM 1374 N N . ARG A 1 169 ? 19.922 -5.656 -10.147 1.00 94.44 169 ARG A N 1
ATOM 1375 C CA . ARG A 1 169 ? 19.557 -7.042 -9.802 1.00 94.44 169 ARG A CA 1
ATOM 1376 C C . ARG A 1 169 ? 18.787 -7.712 -10.945 1.00 94.44 169 ARG A C 1
ATOM 1378 O O . ARG A 1 169 ? 19.088 -8.855 -11.293 1.00 94.44 169 ARG A O 1
ATOM 1385 N N . HIS A 1 170 ? 17.835 -7.005 -11.552 1.00 94.31 170 HIS A N 1
ATOM 1386 C CA . HIS A 1 170 ? 17.061 -7.508 -12.688 1.00 94.31 170 HIS A CA 1
ATOM 1387 C C . HIS A 1 170 ? 17.938 -7.736 -13.923 1.00 94.31 170 HIS A C 1
ATOM 1389 O O . HIS A 1 170 ? 17.916 -8.825 -14.494 1.00 94.31 170 HIS A O 1
ATOM 1395 N N . CYS A 1 171 ? 18.770 -6.765 -14.293 1.00 95.62 171 CYS A N 1
ATOM 1396 C CA . CYS A 1 171 ? 19.691 -6.873 -15.420 1.00 95.62 171 CYS A CA 1
ATOM 1397 C C . CYS A 1 171 ? 20.684 -8.025 -15.240 1.00 95.62 171 CYS A C 1
ATOM 1399 O O . CYS A 1 171 ? 20.928 -8.766 -16.186 1.00 95.62 171 CYS A O 1
ATOM 1401 N N . ASN A 1 172 ? 21.233 -8.226 -14.040 1.00 94.19 172 ASN A N 1
ATOM 1402 C CA . ASN A 1 172 ? 22.150 -9.337 -13.773 1.00 94.19 172 ASN A CA 1
ATOM 1403 C C . ASN A 1 172 ? 21.465 -10.705 -13.910 1.00 94.19 172 ASN A C 1
ATOM 1405 O O . ASN A 1 172 ? 22.051 -11.633 -14.469 1.00 94.19 172 ASN A O 1
ATOM 1409 N N . ALA A 1 173 ? 20.211 -10.825 -13.465 1.00 92.06 173 ALA A N 1
ATOM 1410 C CA . ALA A 1 173 ? 19.425 -12.043 -13.652 1.00 92.06 173 ALA A CA 1
ATOM 1411 C C . ALA A 1 173 ? 19.125 -12.311 -15.138 1.00 92.06 173 ALA A C 1
ATOM 1413 O O . ALA A 1 173 ? 19.297 -13.435 -15.609 1.00 92.06 173 ALA A O 1
ATOM 1414 N N . ILE A 1 174 ? 18.747 -11.270 -15.885 1.00 92.44 174 ILE A N 1
ATOM 1415 C CA . ILE A 1 174 ? 18.439 -11.363 -17.319 1.00 92.44 174 ILE A CA 1
ATOM 1416 C C . ILE A 1 174 ? 19.696 -11.679 -18.139 1.00 92.44 174 ILE A C 1
ATOM 1418 O O . ILE A 1 174 ? 19.654 -12.504 -19.045 1.00 92.44 174 ILE A O 1
ATOM 1422 N N . LYS A 1 175 ? 20.850 -11.092 -17.805 1.00 93.62 175 LYS A N 1
ATOM 1423 C CA . LYS A 1 175 ? 22.126 -11.422 -18.461 1.00 93.62 175 LYS A CA 1
ATOM 1424 C C . LYS A 1 175 ? 22.434 -12.916 -18.364 1.00 93.62 175 LYS A C 1
ATOM 1426 O O . LYS A 1 175 ? 22.846 -13.515 -19.352 1.00 93.62 175 LYS A O 1
ATOM 1431 N N . LYS A 1 176 ? 22.185 -13.529 -17.201 1.00 86.62 176 LYS A N 1
ATOM 1432 C CA . LYS A 1 176 ? 22.368 -14.973 -17.004 1.00 86.62 176 LYS A CA 1
ATOM 1433 C C . LYS A 1 176 ? 21.415 -15.797 -17.875 1.00 86.62 176 LYS A C 1
ATOM 1435 O O . LYS A 1 176 ? 21.852 -16.786 -18.456 1.00 86.62 176 LYS A O 1
ATOM 1440 N N . SER A 1 177 ? 20.141 -15.411 -17.978 1.00 80.44 177 SER A N 1
ATOM 1441 C CA . SER A 1 177 ? 19.176 -16.145 -18.808 1.00 80.44 177 SER A CA 1
ATOM 1442 C C . SER A 1 177 ? 19.471 -16.005 -20.301 1.00 80.44 177 SER A C 1
ATOM 1444 O O . SER A 1 177 ? 19.384 -16.991 -21.027 1.00 80.44 177 SER A O 1
ATOM 1446 N N . ILE A 1 178 ? 19.880 -14.817 -20.753 1.00 82.56 178 ILE A N 1
ATOM 1447 C CA . ILE A 1 178 ? 20.286 -14.586 -22.145 1.00 82.56 178 ILE A CA 1
ATOM 1448 C C . ILE A 1 178 ? 21.543 -15.398 -22.479 1.00 82.56 178 ILE A C 1
ATOM 1450 O O . ILE A 1 178 ? 21.557 -16.089 -23.492 1.00 82.56 178 ILE A O 1
ATOM 1454 N N . ALA A 1 179 ? 22.571 -15.381 -21.624 1.00 76.12 179 ALA A N 1
ATOM 1455 C CA . ALA A 1 179 ? 23.801 -16.142 -21.859 1.00 76.12 179 ALA A CA 1
ATOM 1456 C C . ALA A 1 179 ? 23.549 -17.658 -21.974 1.00 76.12 179 ALA A C 1
ATOM 1458 O O . ALA A 1 179 ? 24.117 -18.307 -22.848 1.00 76.12 179 ALA A O 1
ATOM 1459 N N . LEU A 1 180 ? 22.657 -18.208 -21.140 1.00 67.81 180 LEU A N 1
ATOM 1460 C CA . LEU A 1 180 ? 22.250 -19.616 -21.213 1.00 67.81 180 LEU A CA 1
ATOM 1461 C C . LEU A 1 180 ? 21.487 -19.943 -22.508 1.00 67.81 180 LEU A C 1
ATOM 1463 O O . LEU A 1 180 ? 21.729 -20.986 -23.112 1.00 67.81 180 LEU A O 1
ATOM 1467 N N . GLY A 1 181 ? 20.606 -19.046 -22.960 1.00 62.72 181 GLY A N 1
ATOM 1468 C CA . GLY A 1 181 ? 19.882 -19.215 -24.223 1.00 62.72 181 GLY A CA 1
ATOM 1469 C C . GLY A 1 181 ? 20.801 -19.176 -25.448 1.00 62.72 181 GLY A C 1
ATOM 1470 O O . GLY A 1 181 ? 20.633 -19.971 -26.366 1.00 62.72 181 GLY A O 1
ATOM 1471 N N . VAL A 1 182 ? 21.825 -18.315 -25.439 1.00 61.19 182 VAL A N 1
ATOM 1472 C CA . VAL A 1 182 ? 22.824 -18.262 -26.520 1.00 61.19 182 VAL A CA 1
ATOM 1473 C C . VAL A 1 182 ? 23.682 -19.532 -26.544 1.00 61.19 182 VAL A C 1
ATOM 1475 O O . VAL A 1 182 ? 23.937 -20.052 -27.624 1.00 61.19 182 VAL A O 1
ATOM 1478 N N . SER A 1 183 ? 24.068 -20.094 -25.391 1.00 56.94 183 SER A N 1
ATOM 1479 C CA . SER A 1 183 ? 24.822 -21.361 -25.360 1.00 56.94 183 SER A CA 1
ATOM 1480 C C . SER A 1 183 ? 24.027 -22.579 -25.836 1.00 56.94 183 SER A C 1
ATOM 1482 O O . SER A 1 183 ? 24.632 -23.511 -26.340 1.00 56.94 183 SER A O 1
ATOM 1484 N N . GLN A 1 184 ? 22.695 -22.575 -25.705 1.00 56.34 184 GLN A N 1
ATOM 1485 C CA . GLN A 1 184 ? 21.836 -23.634 -26.258 1.00 56.34 184 GLN A CA 1
ATOM 1486 C C . GLN A 1 184 ? 21.603 -23.476 -27.765 1.00 56.34 184 GLN A C 1
ATOM 1488 O O . GLN A 1 184 ? 21.329 -24.449 -28.453 1.00 56.34 184 GLN A O 1
ATOM 1493 N N . PHE A 1 185 ? 21.675 -22.248 -28.286 1.00 51.03 185 PHE A N 1
ATOM 1494 C CA . PHE A 1 185 ? 21.531 -21.990 -29.721 1.00 51.03 185 PHE A CA 1
ATOM 1495 C C . PHE A 1 185 ? 22.850 -22.191 -30.485 1.00 51.03 185 PHE A C 1
ATOM 1497 O O . PHE A 1 185 ? 22.845 -22.454 -31.684 1.00 51.03 185 PHE A O 1
ATOM 1504 N N . VAL A 1 186 ? 23.983 -22.075 -29.790 1.00 52.94 186 VAL A N 1
ATOM 1505 C CA . VAL A 1 186 ? 25.329 -22.340 -30.310 1.00 52.94 186 VAL A CA 1
ATOM 1506 C C . VAL A 1 186 ? 25.816 -23.677 -29.746 1.00 52.94 186 VAL A C 1
ATOM 1508 O O . VAL A 1 186 ? 26.820 -23.745 -29.040 1.00 52.94 186 VAL A O 1
ATOM 1511 N N . ASP A 1 187 ? 25.089 -24.755 -30.039 1.00 45.44 187 ASP A N 1
ATOM 1512 C CA . ASP A 1 187 ? 25.650 -26.095 -29.879 1.00 45.44 187 ASP A CA 1
ATOM 1513 C C . ASP A 1 187 ? 26.803 -26.274 -30.894 1.00 45.44 187 ASP A C 1
ATOM 1515 O O . ASP A 1 187 ? 26.687 -25.855 -32.051 1.00 45.44 187 ASP A O 1
ATOM 1519 N N . PRO A 1 188 ? 27.930 -26.906 -30.516 1.00 49.72 188 PRO A N 1
ATOM 1520 C CA . PRO A 1 188 ? 29.138 -27.022 -31.342 1.00 49.72 188 PRO A CA 1
ATOM 1521 C C . PRO A 1 188 ? 29.017 -28.074 -32.464 1.00 49.72 188 PRO A C 1
ATOM 1523 O O . PRO A 1 188 ? 30.012 -28.648 -32.901 1.00 49.72 188 PRO A O 1
ATOM 1526 N N . GLY A 1 189 ? 27.799 -28.350 -32.928 1.00 55.31 189 GLY A N 1
ATOM 1527 C CA . GLY A 1 189 ? 27.499 -29.215 -34.063 1.00 55.31 189 GLY A CA 1
ATOM 1528 C C . GLY A 1 189 ? 26.807 -28.392 -35.137 1.00 55.31 189 GLY A C 1
ATOM 1529 O O . GLY A 1 189 ? 25.590 -28.247 -35.118 1.00 55.31 189 GLY A O 1
ATOM 1530 N N . GLY A 1 190 ? 27.596 -27.818 -36.047 1.00 50.44 190 GLY A N 1
ATOM 1531 C CA . GLY A 1 190 ? 27.112 -26.943 -37.108 1.00 50.44 190 GLY A CA 1
ATOM 1532 C C . GLY A 1 190 ? 25.968 -27.557 -37.914 1.00 50.44 190 GLY A C 1
ATOM 1533 O O . GLY A 1 190 ? 26.181 -28.452 -38.725 1.00 50.44 190 GLY A O 1
ATOM 1534 N N . ILE A 1 191 ? 24.771 -27.002 -37.753 1.00 42.56 191 ILE A N 1
ATOM 1535 C CA . ILE A 1 191 ? 23.729 -27.047 -38.774 1.00 42.56 191 ILE A CA 1
ATOM 1536 C C . ILE A 1 191 ? 23.360 -25.599 -39.067 1.00 42.56 191 ILE A C 1
ATOM 1538 O O . ILE A 1 191 ? 22.619 -24.937 -38.344 1.00 42.56 191 ILE A O 1
ATOM 1542 N N . ARG A 1 192 ? 23.960 -25.106 -40.147 1.00 42.25 192 ARG A N 1
ATOM 1543 C CA . ARG A 1 192 ? 23.587 -23.881 -40.837 1.00 42.25 192 ARG A CA 1
ATOM 1544 C C . ARG A 1 192 ? 22.183 -24.102 -41.401 1.00 42.25 192 ARG A C 1
ATOM 1546 O O . ARG A 1 192 ? 22.027 -24.771 -42.415 1.00 42.25 192 ARG A O 1
ATOM 1553 N N . LEU A 1 193 ? 21.159 -23.601 -40.714 1.00 37.97 193 LEU A N 1
ATOM 1554 C CA . LEU A 1 193 ? 19.847 -23.427 -41.328 1.00 37.97 193 LEU A CA 1
ATOM 1555 C C . LEU A 1 193 ? 19.966 -22.232 -42.267 1.00 37.97 193 LEU A C 1
ATOM 1557 O O . LEU A 1 193 ? 19.916 -21.077 -41.842 1.00 37.97 193 LEU A O 1
ATOM 1561 N N . ASP A 1 194 ? 20.205 -22.532 -43.540 1.00 36.25 194 ASP A N 1
ATOM 1562 C CA . ASP A 1 194 ? 20.079 -21.558 -44.608 1.00 36.25 194 ASP A CA 1
ATOM 1563 C C . ASP A 1 194 ? 18.659 -20.982 -44.556 1.00 36.25 194 ASP A C 1
ATOM 1565 O O . ASP A 1 194 ? 17.658 -21.689 -44.703 1.00 36.25 194 ASP A O 1
ATOM 1569 N N . LEU A 1 195 ? 18.583 -19.677 -44.297 1.00 42.16 195 LEU A N 1
ATOM 1570 C CA . LEU A 1 195 ? 17.391 -18.875 -44.514 1.00 42.16 195 LEU A CA 1
ATOM 1571 C C . LEU A 1 195 ? 17.044 -18.965 -46.003 1.00 42.16 195 LEU A C 1
ATOM 1573 O O . LEU A 1 195 ? 17.552 -18.199 -46.820 1.00 42.16 195 LEU A O 1
ATOM 1577 N N . VAL A 1 196 ? 16.171 -19.905 -46.358 1.00 38.22 196 VAL A N 1
ATOM 1578 C CA . VAL A 1 196 ? 15.428 -19.847 -47.614 1.00 38.22 196 VAL A CA 1
ATOM 1579 C C . VAL A 1 196 ? 14.485 -18.655 -47.486 1.00 38.22 196 VAL A C 1
ATOM 1581 O O . VAL A 1 196 ? 13.402 -18.748 -46.911 1.00 38.22 196 VAL A O 1
ATOM 1584 N N . GLY A 1 197 ? 14.943 -17.506 -47.982 1.00 41.34 197 GLY A N 1
ATOM 1585 C CA . GLY A 1 197 ? 14.093 -16.368 -48.287 1.00 41.34 197 GLY A CA 1
ATOM 1586 C C . GLY A 1 197 ? 13.079 -16.800 -49.336 1.00 41.34 197 GLY A C 1
ATOM 1587 O O . GLY A 1 197 ? 13.375 -16.820 -50.529 1.00 41.34 197 GLY A O 1
ATOM 1588 N N . SER A 1 198 ? 11.894 -17.198 -48.880 1.00 35.53 198 SER A N 1
ATOM 1589 C CA . SER A 1 198 ? 10.744 -17.380 -49.749 1.00 35.53 198 SER A CA 1
ATOM 1590 C C . SER A 1 198 ? 10.241 -15.989 -50.117 1.00 35.53 198 SER A C 1
ATOM 1592 O O . SER A 1 198 ? 9.686 -15.265 -49.295 1.00 35.53 198 SER A O 1
ATOM 1594 N N . SER A 1 199 ? 10.552 -15.602 -51.349 1.00 38.50 199 SER A N 1
ATOM 1595 C CA . SER A 1 199 ? 9.939 -14.489 -52.054 1.00 38.50 199 SER A CA 1
ATOM 1596 C C . SER A 1 199 ? 8.427 -14.720 -52.102 1.00 38.50 199 SER A C 1
ATOM 1598 O O . SER A 1 199 ? 7.983 -15.695 -52.704 1.00 38.50 199 SER A O 1
ATOM 1600 N N . VAL A 1 200 ? 7.659 -13.848 -51.452 1.00 40.94 200 VAL A N 1
ATOM 1601 C CA . VAL A 1 200 ? 6.229 -13.659 -51.710 1.00 40.94 200 VAL A CA 1
ATOM 1602 C C . VAL A 1 200 ? 5.958 -12.157 -51.609 1.00 40.94 200 VAL A C 1
ATOM 1604 O O . VAL A 1 200 ? 5.970 -11.613 -50.510 1.00 40.94 200 VAL A O 1
ATOM 1607 N N . GLU A 1 201 ? 5.798 -11.573 -52.801 1.00 35.53 201 GLU A N 1
ATOM 1608 C CA . GLU A 1 201 ? 5.199 -10.276 -53.187 1.00 35.53 201 GLU A CA 1
ATOM 1609 C C . GLU A 1 201 ? 5.693 -8.974 -52.529 1.00 35.53 201 GLU A C 1
ATOM 1611 O O . GLU A 1 201 ? 5.416 -8.710 -51.339 1.00 35.53 201 GLU A O 1
#

Secondary structure (DSSP, 8-state):
-------------S-------HHHHHHHHHHTT--TTS-HHHHHHHH-PPBPTTS-B---SSS------HHHHHHHHHTT-S----PPPTHHHHHHH-PPPHHHH--TTS-HHHHS-S-----TTT------B---S-TTTSPPB-STT-HHHHHS---TT--HHHHHHHHHHHHHHHHHHHHHHS-SS------------

Organism: NCBI:txid2874296

pLDDT: mean 72.23, std 19.8, range [30.5, 96.62]

InterPro domains:
  IPR039848 Small ribosomal subunit protein mS35, mitochondrial [PTHR13490] (38-177)